Protein AF-A0A9J6ED26-F1 (afdb_monomer_lite)

Radius of gyration: 26.1 Å; chains: 1; bounding box: 67×48×77 Å

pLDDT: mean 87.77, std 10.32, range [39.94, 97.0]

Secondary structure (DSSP, 8-state):
--S-----HHHHHHHHHHHHHH-HHHHHHHHT--HHHHHHHHHHHHHHHHHHHHHHHHHHHHHHHHHH---EEETTTHHHHHHHHHHHHHHHHS-SHHHHHHHHHHHHHHHHHHHHHHHTTS-HHHHHHHHHHHHHTT-TTEEEETTTTEEEEHHHHT-EEEHHHHHHHHHHHHHHHHHHHT-----PPPPPP-PPP---

Structure (mmCIF, N/CA/C/O backbone):
data_AF-A0A9J6ED26-F1
#
_entry.id   AF-A0A9J6ED26-F1
#
loop_
_atom_site.group_PDB
_atom_site.id
_atom_site.type_symbol
_atom_site.label_atom_id
_atom_site.label_alt_id
_atom_site.label_comp_id
_atom_site.label_asym_id
_atom_site.label_entity_id
_atom_site.label_seq_id
_atom_site.pdbx_PDB_ins_code
_atom_site.Cartn_x
_atom_site.Cartn_y
_atom_site.Cartn_z
_atom_site.occupancy
_atom_site.B_iso_or_equiv
_atom_site.auth_seq_id
_atom_site.auth_comp_id
_atom_site.auth_asym_id
_atom_site.auth_atom_id
_atom_site.pdbx_PDB_model_num
ATOM 1 N N . MET A 1 1 ? 40.635 -29.203 -27.706 1.00 39.94 1 MET A N 1
ATOM 2 C CA . MET A 1 1 ? 40.555 -28.209 -26.609 1.00 39.94 1 MET A CA 1
ATOM 3 C C . MET A 1 1 ? 40.676 -26.821 -27.230 1.00 39.94 1 MET A C 1
ATOM 5 O O . MET A 1 1 ? 41.632 -26.621 -27.951 1.00 39.94 1 MET A O 1
ATOM 9 N N . GLY A 1 2 ? 39.785 -25.840 -27.120 1.00 45.84 2 GLY A N 1
ATOM 10 C CA . GLY A 1 2 ? 38.437 -25.729 -26.575 1.00 45.84 2 GLY A CA 1
ATOM 11 C C . GLY A 1 2 ? 37.794 -24.486 -27.223 1.00 45.84 2 GLY A C 1
ATOM 12 O O . GLY A 1 2 ? 38.482 -23.499 -27.460 1.00 45.84 2 GLY A O 1
ATOM 13 N N . LYS A 1 3 ? 36.506 -24.541 -27.578 1.00 42.06 3 LYS A N 1
ATOM 14 C CA . LYS A 1 3 ? 35.756 -23.392 -28.140 1.00 42.06 3 LYS A CA 1
ATOM 15 C C . LYS A 1 3 ? 34.442 -23.122 -27.397 1.00 42.06 3 LYS A C 1
ATOM 17 O O . LYS A 1 3 ? 33.537 -22.493 -27.924 1.00 42.06 3 LYS A O 1
ATOM 22 N N . TYR A 1 4 ? 34.363 -23.582 -26.153 1.00 46.88 4 TYR A N 1
ATOM 23 C CA . TYR A 1 4 ? 33.301 -23.241 -25.209 1.00 46.88 4 TYR A CA 1
ATOM 24 C C . TYR A 1 4 ? 33.923 -22.551 -23.993 1.00 46.88 4 TYR A C 1
ATOM 26 O O . TYR A 1 4 ? 33.637 -22.904 -22.853 1.00 46.88 4 TYR A O 1
ATOM 34 N N . ALA A 1 5 ? 34.850 -21.614 -24.236 1.00 46.09 5 ALA A N 1
ATOM 35 C CA . ALA A 1 5 ? 35.311 -20.717 -23.186 1.00 46.09 5 ALA A CA 1
ATOM 36 C C . ALA A 1 5 ? 34.075 -19.950 -22.704 1.00 46.09 5 ALA A C 1
ATOM 38 O O . ALA A 1 5 ? 33.435 -19.227 -23.464 1.00 46.09 5 ALA A O 1
ATOM 39 N N . SER A 1 6 ? 33.688 -20.283 -21.482 1.00 52.59 6 SER A N 1
ATOM 40 C CA . SER A 1 6 ? 32.466 -19.931 -20.781 1.00 52.59 6 SER A CA 1
ATOM 41 C C . SER A 1 6 ? 31.889 -18.561 -21.157 1.00 52.59 6 SER A C 1
ATOM 43 O O . SER A 1 6 ? 32.572 -17.539 -21.103 1.00 52.59 6 SER A O 1
ATOM 45 N N . TYR A 1 7 ? 30.583 -18.529 -21.446 1.00 58.28 7 TYR A N 1
ATOM 46 C CA . TYR A 1 7 ? 29.746 -17.320 -21.468 1.00 58.28 7 TYR A CA 1
ATOM 47 C C . TYR A 1 7 ? 29.643 -16.698 -20.059 1.00 58.28 7 TYR A C 1
ATOM 49 O O . TYR A 1 7 ? 28.556 -16.475 -19.526 1.00 58.28 7 TYR A O 1
ATOM 57 N N . THR A 1 8 ? 30.778 -16.441 -19.420 1.00 72.75 8 THR A N 1
ATOM 58 C CA . THR A 1 8 ? 30.868 -15.681 -18.182 1.00 72.75 8 THR A CA 1
ATOM 59 C C . THR A 1 8 ? 30.429 -14.248 -18.459 1.00 72.75 8 THR A C 1
ATOM 61 O O . THR A 1 8 ? 30.644 -13.711 -19.550 1.00 72.75 8 THR A O 1
ATOM 64 N N . ALA A 1 9 ? 29.793 -13.613 -17.473 1.00 71.19 9 ALA A N 1
ATOM 65 C CA . ALA A 1 9 ? 29.327 -12.231 -17.590 1.00 71.19 9 ALA A CA 1
ATOM 66 C C . ALA A 1 9 ? 30.449 -11.280 -18.064 1.00 71.19 9 ALA A C 1
ATOM 68 O O . ALA A 1 9 ? 30.216 -10.428 -18.918 1.00 71.19 9 ALA A O 1
ATOM 69 N N . GLY A 1 10 ? 31.689 -11.511 -17.610 1.00 78.44 10 GLY A N 1
ATOM 70 C CA . GLY A 1 10 ? 32.869 -10.744 -18.022 1.00 78.44 10 GLY A CA 1
ATOM 71 C C . GLY A 1 10 ? 33.225 -10.858 -19.511 1.00 78.44 10 GLY A C 1
ATOM 72 O O . GLY A 1 10 ? 33.678 -9.881 -20.102 1.00 78.44 10 GLY A O 1
ATOM 73 N N . PHE A 1 11 ? 32.988 -12.007 -20.152 1.00 82.75 11 PHE A N 1
ATOM 74 C CA . PHE A 1 11 ? 33.202 -12.160 -21.595 1.00 82.75 11 PHE A CA 1
ATOM 75 C C . PHE A 1 11 ? 32.155 -11.385 -22.407 1.00 82.75 11 PHE A C 1
ATOM 77 O O . PHE A 1 11 ? 32.504 -10.693 -23.363 1.00 82.75 11 PHE A O 1
ATOM 84 N N . LYS A 1 12 ? 30.880 -11.441 -21.990 1.00 81.12 12 LYS A N 1
ATOM 85 C CA . LYS A 1 12 ? 29.791 -10.682 -22.631 1.00 81.12 12 LYS A CA 1
ATOM 86 C C . LYS A 1 12 ? 30.047 -9.174 -22.561 1.00 81.12 12 LYS A C 1
ATOM 88 O O . LYS A 1 12 ? 29.897 -8.502 -23.574 1.00 81.12 12 LYS A O 1
ATOM 93 N N . LEU A 1 13 ? 30.503 -8.673 -21.412 1.00 82.00 13 LEU A N 1
ATOM 94 C CA . LEU A 1 13 ? 30.859 -7.261 -21.227 1.00 82.00 13 LEU A CA 1
ATOM 95 C C . LEU A 1 13 ? 31.998 -6.824 -22.157 1.00 82.00 13 LEU A C 1
ATOM 97 O O . LEU A 1 13 ? 31.857 -5.831 -22.862 1.00 82.00 13 LEU A O 1
ATOM 101 N N . LYS A 1 14 ? 33.086 -7.603 -22.242 1.00 86.31 14 LYS A N 1
ATOM 102 C CA . LYS A 1 14 ? 34.202 -7.307 -23.161 1.00 86.31 14 LYS A CA 1
ATOM 103 C C . LYS A 1 14 ? 33.760 -7.272 -24.626 1.00 86.31 14 LYS A C 1
ATOM 105 O O . LYS A 1 14 ? 34.170 -6.383 -25.367 1.00 86.31 14 LYS A O 1
ATOM 110 N N . ALA A 1 15 ? 32.906 -8.212 -25.035 1.00 85.12 15 ALA A N 1
ATOM 111 C CA . ALA A 1 15 ? 32.380 -8.262 -26.396 1.00 85.12 15 ALA A CA 1
ATOM 112 C C . ALA A 1 15 ? 31.462 -7.070 -26.715 1.00 85.12 15 ALA A C 1
ATOM 114 O O . ALA A 1 15 ? 31.535 -6.527 -27.817 1.00 85.12 15 ALA A O 1
ATOM 115 N N . VAL A 1 16 ? 30.622 -6.639 -25.765 1.00 85.06 16 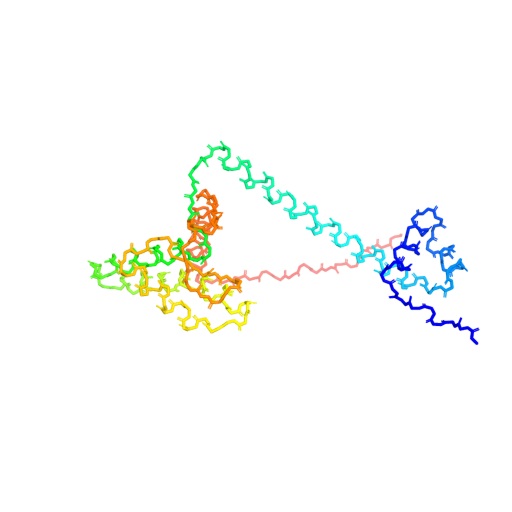VAL A N 1
ATOM 116 C CA . VAL A 1 16 ? 29.766 -5.454 -25.935 1.00 85.06 16 VAL A CA 1
ATOM 117 C C . VAL A 1 16 ? 30.596 -4.169 -25.958 1.00 85.06 16 VAL A C 1
ATOM 119 O O . VAL A 1 16 ? 30.368 -3.330 -26.825 1.00 85.06 16 VAL A O 1
ATOM 122 N N . GLN A 1 17 ? 31.601 -4.036 -25.090 1.00 87.12 17 GLN A N 1
ATOM 123 C CA . GLN A 1 17 ? 32.463 -2.853 -25.034 1.00 87.12 17 GLN A CA 1
ATOM 124 C C . GLN A 1 17 ? 33.263 -2.662 -26.328 1.00 87.12 17 GLN A C 1
ATOM 126 O O . GLN A 1 17 ? 33.232 -1.590 -26.924 1.00 87.12 17 GLN A O 1
ATOM 131 N N . TYR A 1 18 ? 33.855 -3.734 -26.853 1.00 87.88 18 TYR A N 1
ATOM 132 C CA . TYR A 1 18 ? 34.514 -3.699 -28.159 1.00 87.88 18 TYR A CA 1
ATOM 133 C C . TYR A 1 18 ? 33.532 -3.407 -29.308 1.00 87.88 18 TYR A C 1
ATOM 135 O O . TYR A 1 18 ? 33.876 -2.739 -30.281 1.00 87.88 18 TYR A O 1
ATOM 143 N N . ALA A 1 19 ? 32.285 -3.886 -29.218 1.00 85.81 19 ALA A N 1
ATOM 144 C CA . ALA A 1 19 ? 31.254 -3.592 -30.214 1.00 85.81 19 ALA A CA 1
ATOM 145 C C . ALA A 1 19 ? 30.808 -2.119 -30.208 1.00 85.81 19 ALA A C 1
ATOM 147 O O . ALA A 1 19 ? 30.373 -1.625 -31.251 1.00 85.81 19 ALA A O 1
ATOM 148 N N . LEU A 1 20 ? 30.908 -1.423 -29.069 1.00 84.38 20 LEU A N 1
ATOM 149 C CA . LEU A 1 20 ? 30.660 0.019 -28.976 1.00 84.38 20 LEU A CA 1
ATOM 150 C C . LEU A 1 20 ? 31.757 0.829 -29.684 1.00 84.38 20 LEU A C 1
ATOM 152 O O . LEU A 1 20 ? 31.441 1.834 -30.311 1.00 84.38 20 LEU A O 1
ATOM 156 N N . GLU A 1 21 ? 33.007 0.366 -29.634 1.00 88.00 21 GLU A N 1
ATOM 157 C CA . GLU A 1 21 ? 34.164 1.040 -30.245 1.00 88.00 21 GLU A CA 1
ATOM 158 C C . GLU A 1 21 ? 34.325 0.721 -31.743 1.00 88.00 21 GLU A C 1
ATOM 160 O O . GLU A 1 21 ? 34.690 1.591 -32.533 1.00 88.00 21 GLU A O 1
ATOM 165 N N . HIS A 1 22 ? 34.033 -0.518 -32.158 1.00 86.00 22 HIS A N 1
ATOM 166 C CA . HIS A 1 22 ? 34.399 -1.032 -33.487 1.00 86.00 22 HIS A CA 1
ATOM 167 C C . HIS A 1 22 ? 33.245 -1.662 -34.288 1.00 86.00 22 HIS A C 1
ATOM 169 O O . HIS A 1 22 ? 33.479 -2.236 -35.352 1.00 86.00 22 HIS A O 1
ATOM 175 N N . VAL A 1 23 ? 31.991 -1.502 -33.842 1.00 86.38 23 VAL A N 1
ATOM 176 C CA . VAL A 1 23 ? 30.762 -2.046 -34.462 1.00 86.38 23 VAL A CA 1
ATOM 177 C C . VAL A 1 23 ? 30.584 -3.562 -34.237 1.00 86.38 23 VAL A C 1
ATOM 179 O O . VAL A 1 23 ? 31.537 -4.341 -34.193 1.00 86.38 23 VAL A O 1
ATOM 182 N N . ASN A 1 24 ? 29.326 -4.018 -34.128 1.00 85.44 24 ASN A N 1
ATOM 183 C CA . ASN A 1 24 ? 28.960 -5.409 -33.802 1.00 85.44 24 ASN A CA 1
ATOM 184 C C . ASN A 1 24 ? 29.617 -6.462 -34.720 1.00 85.44 24 ASN A C 1
ATOM 186 O O . ASN A 1 24 ? 30.003 -7.536 -34.256 1.00 85.44 24 ASN A O 1
ATOM 190 N N . ARG A 1 25 ? 29.784 -6.154 -36.014 1.00 85.88 25 ARG A N 1
ATOM 191 C CA . ARG A 1 25 ? 30.426 -7.047 -36.992 1.00 85.88 25 ARG A CA 1
ATOM 192 C C . ARG A 1 25 ? 31.922 -7.258 -36.713 1.00 85.88 25 ARG A C 1
ATOM 194 O O . ARG A 1 25 ? 32.416 -8.365 -36.922 1.00 85.88 25 ARG A O 1
ATOM 201 N N . ALA A 1 26 ? 32.645 -6.242 -36.235 1.00 86.19 26 ALA A N 1
ATOM 202 C CA . ALA A 1 26 ? 34.054 -6.391 -35.864 1.00 86.19 26 ALA A CA 1
ATOM 203 C C . ALA A 1 26 ? 34.197 -7.209 -34.576 1.00 86.19 26 ALA A C 1
ATOM 205 O O . ALA A 1 26 ? 35.011 -8.128 -34.519 1.00 86.19 26 ALA A O 1
ATOM 206 N N . ALA A 1 27 ? 33.335 -6.949 -33.588 1.00 84.25 27 ALA A N 1
ATOM 207 C CA . ALA A 1 27 ? 33.269 -7.729 -32.354 1.00 84.25 27 ALA A CA 1
ATOM 208 C C . ALA A 1 27 ? 32.958 -9.212 -32.621 1.00 84.25 27 ALA A C 1
ATOM 210 O O . ALA A 1 27 ? 33.577 -10.096 -32.031 1.00 84.25 27 ALA A O 1
ATOM 211 N N . SER A 1 28 ? 32.062 -9.496 -33.571 1.00 86.25 28 SER A N 1
ATOM 212 C CA . SER A 1 28 ? 31.740 -10.865 -33.984 1.00 86.25 28 SER A CA 1
ATOM 213 C C . SER A 1 28 ? 32.964 -11.618 -34.517 1.00 86.25 28 SER A C 1
ATOM 215 O O . SER A 1 28 ? 33.208 -12.759 -34.125 1.00 86.25 28 SER A O 1
ATOM 217 N N . ARG A 1 29 ? 33.781 -10.960 -35.350 1.00 86.38 29 ARG A N 1
ATOM 218 C CA . ARG A 1 29 ? 35.023 -11.534 -35.893 1.00 86.38 29 ARG A CA 1
ATOM 219 C C . ARG A 1 29 ? 36.119 -11.674 -34.835 1.00 86.38 29 ARG A C 1
ATOM 221 O O . ARG A 1 29 ? 36.832 -12.669 -34.852 1.00 86.38 29 ARG A O 1
ATOM 228 N N . HIS A 1 30 ? 36.239 -10.703 -33.929 1.00 85.25 30 HIS A N 1
ATOM 229 C CA . HIS A 1 30 ? 37.290 -10.672 -32.910 1.00 85.25 30 HIS A CA 1
ATOM 230 C C . HIS A 1 30 ? 37.069 -11.708 -31.798 1.00 85.25 30 HIS A C 1
ATOM 232 O O . HIS A 1 30 ? 38.001 -12.401 -31.402 1.00 85.25 30 HIS A O 1
ATOM 238 N N . PHE A 1 31 ? 35.827 -11.856 -31.330 1.00 83.62 31 PHE A N 1
ATOM 239 C CA . PHE A 1 31 ? 35.480 -12.768 -30.234 1.00 83.62 31 PHE A CA 1
ATOM 240 C C . PHE A 1 31 ? 34.893 -14.108 -30.702 1.00 83.62 31 PHE A C 1
ATOM 242 O O . PHE A 1 31 ? 34.659 -14.988 -29.877 1.00 83.62 31 PHE A O 1
ATOM 249 N N . GLY A 1 32 ? 34.632 -14.279 -32.003 1.00 84.25 32 GLY A N 1
ATOM 250 C CA . GLY A 1 32 ? 34.024 -15.496 -32.554 1.00 84.25 32 GLY A CA 1
ATOM 251 C C . GLY A 1 32 ? 32.569 -15.718 -32.117 1.00 84.25 32 GLY A C 1
ATOM 252 O O . GLY A 1 32 ? 32.118 -16.859 -32.049 1.00 84.25 32 GLY A O 1
ATOM 253 N N . VAL A 1 33 ? 31.841 -14.644 -31.792 1.00 81.25 33 VAL A N 1
ATOM 254 C CA . VAL A 1 33 ? 30.455 -14.675 -31.289 1.00 81.25 33 VAL A CA 1
ATOM 255 C C . VAL A 1 33 ? 29.496 -14.192 -32.376 1.00 81.25 33 VAL A C 1
ATOM 257 O O . VAL A 1 33 ? 29.821 -13.274 -33.125 1.00 81.25 33 VAL A O 1
ATOM 260 N N . GLY A 1 34 ? 28.296 -14.768 -32.467 1.00 84.44 34 GLY A N 1
ATOM 261 C CA . GLY A 1 34 ? 27.269 -14.306 -33.407 1.00 84.44 34 GLY A CA 1
ATOM 262 C C . GLY A 1 34 ? 26.856 -12.845 -33.169 1.00 84.44 34 GLY A C 1
ATOM 263 O O . GLY A 1 34 ? 26.665 -12.420 -32.029 1.00 84.44 34 GLY A O 1
ATOM 264 N N . GLU A 1 35 ? 26.678 -12.078 -34.248 1.00 84.25 35 GLU A N 1
ATOM 265 C CA . GLU A 1 35 ? 26.302 -10.655 -34.194 1.00 84.25 35 GLU A CA 1
ATOM 266 C C . GLU A 1 35 ? 24.959 -10.421 -33.471 1.00 84.25 35 GLU A C 1
ATOM 268 O O . GLU A 1 35 ? 24.790 -9.437 -32.749 1.00 84.25 35 GLU A O 1
ATOM 273 N N . THR A 1 36 ? 24.022 -11.367 -33.593 1.00 83.38 36 THR A N 1
ATOM 274 C CA . THR A 1 36 ? 22.735 -11.376 -32.877 1.00 83.38 36 THR A CA 1
ATOM 275 C C . THR A 1 36 ? 22.907 -11.476 -31.364 1.00 83.38 36 THR A C 1
ATOM 277 O O . THR A 1 36 ? 22.250 -10.742 -30.629 1.00 83.38 36 THR A O 1
ATOM 280 N N . SER A 1 37 ? 23.823 -12.320 -30.885 1.00 81.75 37 SER A N 1
ATOM 281 C CA . SER A 1 37 ? 24.122 -12.467 -29.456 1.00 81.75 37 SER A CA 1
ATOM 282 C C . SER A 1 37 ? 24.768 -11.208 -28.873 1.00 81.75 37 SER A C 1
ATOM 284 O O . SER A 1 37 ? 24.462 -10.831 -27.743 1.00 81.75 37 SER A O 1
ATOM 286 N N . ILE A 1 38 ? 25.619 -10.529 -29.649 1.00 83.19 38 ILE A N 1
ATOM 287 C CA . ILE A 1 38 ? 26.231 -9.245 -29.268 1.00 83.19 38 ILE A CA 1
ATOM 288 C C . ILE A 1 38 ? 25.162 -8.151 -29.198 1.00 83.19 38 ILE A C 1
ATOM 290 O O . ILE A 1 38 ? 25.109 -7.401 -28.224 1.00 83.19 38 ILE A O 1
ATOM 294 N N . ARG A 1 39 ? 24.259 -8.093 -30.188 1.00 84.56 39 ARG A N 1
ATOM 295 C CA . ARG A 1 39 ? 23.117 -7.168 -30.177 1.00 84.56 39 ARG A CA 1
ATOM 296 C C . ARG A 1 39 ? 22.215 -7.403 -28.966 1.00 84.56 39 ARG A C 1
ATOM 298 O O . ARG A 1 39 ? 21.894 -6.445 -28.276 1.00 84.56 39 ARG A O 1
ATOM 305 N N . TYR A 1 40 ? 21.868 -8.658 -28.678 1.00 83.88 40 TYR A N 1
ATOM 306 C CA . TYR A 1 40 ? 21.067 -9.017 -27.510 1.00 83.88 40 TYR A CA 1
ATOM 307 C C . TYR A 1 40 ? 21.747 -8.593 -26.205 1.00 83.88 40 TYR A C 1
ATOM 309 O O . TYR A 1 40 ? 21.119 -7.947 -25.376 1.00 83.88 40 TYR A O 1
ATOM 317 N N . ALA A 1 41 ? 23.038 -8.892 -26.033 1.00 83.19 41 ALA A N 1
ATOM 318 C CA . ALA A 1 41 ? 23.786 -8.492 -24.842 1.00 83.19 41 ALA A CA 1
ATOM 319 C C . ALA A 1 41 ? 23.830 -6.963 -24.667 1.00 83.19 41 ALA A C 1
ATOM 321 O O . ALA A 1 41 ? 23.655 -6.469 -23.556 1.00 83.19 41 ALA A O 1
ATOM 322 N N . ARG A 1 42 ? 23.980 -6.213 -25.765 1.00 83.44 42 ARG A N 1
ATOM 323 C CA . ARG A 1 42 ? 23.945 -4.746 -25.753 1.00 83.44 42 ARG A CA 1
ATOM 324 C C . ARG A 1 42 ? 22.563 -4.193 -25.401 1.00 83.44 42 ARG A C 1
ATOM 326 O O . ARG A 1 42 ? 22.470 -3.215 -24.669 1.00 83.44 42 ARG A O 1
ATOM 333 N N . ASP A 1 43 ? 21.498 -4.798 -25.920 1.00 86.12 43 ASP A N 1
ATOM 334 C CA . ASP A 1 43 ? 20.126 -4.390 -25.604 1.00 86.12 43 ASP A CA 1
ATOM 335 C C . ASP A 1 43 ? 19.781 -4.692 -24.135 1.00 86.12 43 ASP A C 1
ATOM 337 O O . ASP A 1 43 ? 19.091 -3.899 -23.500 1.00 86.12 43 ASP A O 1
ATOM 341 N N . GLN A 1 44 ? 20.312 -5.782 -23.566 1.00 82.56 44 GLN A N 1
ATOM 342 C CA . GLN A 1 44 ? 20.205 -6.075 -22.131 1.00 82.56 44 GLN A CA 1
ATOM 343 C C . GLN A 1 44 ? 20.944 -5.033 -21.283 1.00 82.56 44 GLN A C 1
ATOM 345 O O . GLN A 1 44 ? 20.353 -4.484 -20.364 1.00 82.56 44 GLN A O 1
ATOM 350 N N . GLU A 1 45 ? 22.188 -4.688 -21.629 1.00 82.94 45 GLU A N 1
ATOM 351 C CA . GLU A 1 45 ? 22.946 -3.659 -20.901 1.00 82.94 45 GLU A CA 1
ATOM 352 C C . GLU A 1 45 ? 22.259 -2.286 -20.957 1.00 82.94 45 GLU A C 1
ATOM 354 O O . GLU A 1 45 ? 22.213 -1.569 -19.960 1.00 82.94 45 GLU A O 1
ATOM 359 N N . LYS A 1 46 ? 21.675 -1.925 -22.109 1.00 83.00 46 LYS A N 1
ATOM 360 C CA . LYS A 1 46 ? 20.886 -0.694 -22.250 1.00 83.00 46 LYS A CA 1
ATOM 361 C C . LYS A 1 46 ? 19.639 -0.694 -21.375 1.00 83.00 46 LYS A C 1
ATOM 363 O O . LYS A 1 46 ? 19.345 0.336 -20.782 1.00 83.00 46 LYS A O 1
ATOM 368 N N . LYS A 1 47 ? 18.918 -1.817 -21.300 1.00 82.25 47 LYS A N 1
ATOM 369 C CA . LYS A 1 47 ? 17.763 -1.952 -20.403 1.00 82.25 47 LYS A CA 1
ATOM 370 C C . LYS A 1 47 ? 18.183 -1.779 -18.952 1.00 82.25 47 LYS A C 1
ATOM 372 O O . LYS A 1 47 ? 17.635 -0.922 -18.284 1.00 82.25 47 LYS A O 1
ATOM 377 N N . THR A 1 48 ? 19.222 -2.491 -18.520 1.00 81.81 48 THR A N 1
ATOM 378 C CA . THR A 1 48 ? 19.727 -2.389 -17.146 1.00 81.81 48 THR A CA 1
ATOM 379 C C . THR A 1 48 ? 20.159 -0.965 -16.791 1.00 81.81 48 THR A C 1
ATOM 381 O O . THR A 1 48 ? 19.834 -0.489 -15.711 1.00 81.81 48 THR A O 1
ATOM 384 N N . LYS A 1 49 ? 20.838 -0.258 -17.706 1.00 78.44 49 LYS A N 1
ATOM 385 C CA . LYS A 1 49 ? 21.193 1.158 -17.513 1.00 78.44 49 LYS A CA 1
ATOM 386 C C . LYS A 1 49 ? 19.964 2.064 -17.427 1.00 78.44 49 LYS A C 1
ATOM 388 O O . LYS A 1 49 ? 19.933 2.943 -16.576 1.00 78.44 49 LYS A O 1
ATOM 393 N N . GLY A 1 50 ? 18.958 1.836 -18.274 1.00 76.62 50 GLY A N 1
ATOM 394 C CA . GLY A 1 50 ? 17.684 2.555 -18.201 1.00 76.62 50 GLY A CA 1
ATOM 395 C C . GLY A 1 50 ? 16.977 2.342 -16.860 1.00 76.62 50 GLY A C 1
ATOM 396 O O . GLY A 1 50 ? 16.623 3.312 -16.199 1.00 76.62 50 GLY A O 1
ATOM 397 N N . ASP A 1 51 ? 16.870 1.089 -16.409 1.00 78.56 51 ASP A N 1
ATOM 398 C CA . ASP A 1 51 ? 16.245 0.737 -15.128 1.00 78.56 51 ASP A CA 1
ATOM 399 C C . ASP A 1 51 ? 16.978 1.394 -13.934 1.00 78.56 51 ASP A C 1
ATOM 401 O O . ASP A 1 51 ? 16.358 1.845 -12.964 1.00 78.56 51 ASP A O 1
ATOM 405 N N . GLU A 1 52 ? 18.311 1.483 -13.993 1.00 79.06 52 GLU A N 1
ATOM 406 C CA . GLU A 1 52 ? 19.139 2.134 -12.970 1.00 79.06 52 GLU A CA 1
ATOM 407 C C . GLU A 1 52 ? 18.956 3.663 -12.948 1.00 79.06 52 GLU A C 1
ATOM 409 O O . GLU A 1 52 ? 18.845 4.271 -11.872 1.00 79.06 52 GLU A O 1
ATOM 414 N N . GLU A 1 53 ? 18.880 4.295 -14.123 1.00 79.38 53 GLU A N 1
ATOM 415 C CA . GLU A 1 53 ? 18.587 5.725 -14.261 1.00 79.38 53 GLU A CA 1
ATOM 416 C C . GLU A 1 53 ? 17.192 6.064 -13.722 1.00 79.38 53 GLU A C 1
ATOM 418 O O . GLU A 1 53 ? 17.053 7.015 -12.945 1.00 79.38 53 GLU A O 1
ATOM 423 N N . ASP A 1 54 ? 16.185 5.249 -14.041 1.00 79.25 54 ASP A N 1
ATOM 424 C CA . ASP A 1 54 ? 14.816 5.403 -13.545 1.00 79.25 54 ASP A CA 1
ATOM 425 C C . ASP A 1 54 ? 14.754 5.267 -12.016 1.00 79.25 54 ASP A C 1
ATOM 427 O O . ASP A 1 54 ? 14.154 6.101 -11.326 1.00 79.25 54 ASP A O 1
ATOM 431 N N . THR A 1 55 ? 15.453 4.274 -11.457 1.00 78.56 55 THR A N 1
ATOM 432 C CA . THR A 1 55 ? 15.539 4.059 -10.001 1.00 78.56 55 THR A CA 1
ATOM 433 C C . THR A 1 55 ? 16.191 5.254 -9.298 1.00 78.56 55 THR A C 1
ATOM 435 O O . THR A 1 55 ? 15.704 5.747 -8.273 1.00 78.56 55 THR A O 1
ATOM 438 N N . THR A 1 56 ? 17.279 5.773 -9.869 1.00 79.44 56 THR A N 1
ATOM 439 C CA . THR A 1 56 ? 17.978 6.953 -9.343 1.00 79.44 56 THR A CA 1
ATOM 440 C C . THR A 1 56 ? 17.109 8.207 -9.448 1.00 79.44 56 THR A C 1
ATOM 442 O O . THR A 1 56 ? 17.076 9.029 -8.524 1.00 79.44 56 THR A O 1
ATOM 445 N N . GLY A 1 57 ? 16.375 8.352 -10.553 1.00 83.19 57 GLY A N 1
ATOM 446 C CA . GLY A 1 57 ? 15.406 9.420 -10.767 1.00 83.19 57 GLY A CA 1
ATOM 447 C C . GLY A 1 57 ? 14.303 9.415 -9.709 1.00 83.19 57 GLY A C 1
ATOM 448 O O . GLY A 1 57 ? 14.019 10.460 -9.113 1.00 83.19 57 GLY A O 1
ATOM 449 N N . PHE A 1 58 ? 13.743 8.240 -9.407 1.00 78.94 58 PHE A N 1
ATOM 450 C CA . PHE A 1 58 ? 12.725 8.076 -8.371 1.00 78.94 58 PHE A CA 1
ATOM 451 C C . PHE A 1 58 ? 13.241 8.493 -6.990 1.00 78.94 58 PHE A C 1
ATOM 453 O O . PHE A 1 58 ? 12.618 9.328 -6.328 1.00 78.94 58 PHE A O 1
ATOM 460 N N . ARG A 1 59 ? 14.422 8.004 -6.587 1.00 79.75 59 ARG A N 1
ATOM 461 C CA . ARG A 1 59 ? 15.048 8.377 -5.308 1.00 79.75 59 ARG A CA 1
ATOM 462 C C . ARG A 1 59 ? 15.249 9.887 -5.188 1.00 79.75 59 ARG A C 1
ATOM 464 O O . ARG A 1 59 ? 14.834 10.487 -4.203 1.00 79.75 59 ARG A O 1
ATOM 471 N N . ARG A 1 60 ? 15.814 10.530 -6.217 1.00 77.75 60 ARG A N 1
ATOM 472 C CA . ARG A 1 60 ? 16.008 11.993 -6.232 1.00 77.75 60 ARG A CA 1
ATOM 473 C C . ARG A 1 60 ? 14.689 12.756 -6.120 1.00 77.75 60 ARG A C 1
ATOM 475 O O . ARG A 1 60 ? 14.640 13.809 -5.483 1.00 77.75 60 ARG A O 1
ATOM 482 N N . CYS A 1 61 ? 13.629 12.257 -6.755 1.00 76.94 61 CYS A N 1
ATOM 483 C CA . CYS A 1 61 ? 12.297 12.837 -6.632 1.00 76.94 61 CYS A CA 1
ATOM 484 C C . CYS A 1 61 ? 11.791 12.735 -5.188 1.00 76.94 61 CYS A C 1
ATOM 486 O O . CYS A 1 61 ? 11.361 13.744 -4.629 1.00 76.94 61 CYS A O 1
ATOM 488 N N . GLN A 1 62 ? 11.908 11.560 -4.565 1.00 77.12 62 GLN A N 1
ATOM 489 C CA . GLN A 1 62 ? 11.511 11.344 -3.174 1.00 77.12 62 GLN A CA 1
ATOM 490 C C . GLN A 1 62 ? 12.297 12.241 -2.211 1.00 77.12 62 GLN A C 1
ATOM 492 O O . GLN A 1 62 ? 11.685 12.939 -1.404 1.00 77.12 62 GLN A O 1
ATOM 497 N N . ASP A 1 63 ? 13.622 12.309 -2.350 1.00 81.62 63 ASP A N 1
ATOM 498 C CA . ASP A 1 63 ? 14.482 13.166 -1.526 1.00 81.62 63 ASP A CA 1
ATOM 499 C C . ASP A 1 63 ? 14.059 14.638 -1.640 1.00 81.62 63 ASP A C 1
ATOM 501 O O . ASP A 1 63 ? 13.908 15.339 -0.639 1.00 81.62 63 ASP A O 1
ATOM 505 N N . ARG A 1 64 ? 13.764 15.106 -2.860 1.00 83.75 64 ARG A N 1
ATOM 506 C CA . ARG A 1 64 ? 13.247 16.463 -3.090 1.00 83.75 64 ARG A CA 1
ATOM 507 C C . ARG A 1 64 ? 11.915 16.703 -2.372 1.00 83.75 64 ARG A C 1
ATOM 509 O O . ARG A 1 64 ? 11.698 17.812 -1.884 1.00 83.75 64 ARG A O 1
ATOM 516 N N . GLN A 1 65 ? 11.020 15.715 -2.320 1.00 82.00 65 GLN A N 1
ATOM 517 C CA . GLN A 1 65 ? 9.752 15.839 -1.590 1.00 82.00 65 GLN A CA 1
ATOM 518 C C . GLN A 1 65 ? 9.984 15.923 -0.078 1.00 82.00 65 GLN A C 1
ATOM 520 O O . GLN A 1 65 ? 9.378 16.775 0.562 1.00 82.00 65 GLN A O 1
ATOM 525 N N . VAL A 1 66 ? 10.899 15.121 0.476 1.00 81.81 66 VAL A N 1
ATOM 526 C CA . VAL A 1 66 ? 11.242 15.148 1.913 1.00 81.81 66 VAL A CA 1
ATOM 527 C C . VAL A 1 66 ? 11.901 16.472 2.318 1.00 81.81 66 VAL A C 1
ATOM 529 O O . VAL A 1 66 ? 11.666 16.987 3.409 1.00 81.81 66 VAL A O 1
ATOM 532 N N . VAL A 1 67 ? 12.693 17.078 1.426 1.00 85.88 67 VAL A N 1
ATOM 533 C CA . VAL A 1 67 ? 13.257 18.420 1.656 1.00 85.88 67 VAL A CA 1
ATOM 534 C C . VAL A 1 67 ? 12.156 19.484 1.738 1.00 85.88 67 VAL A C 1
ATOM 536 O O . VAL A 1 67 ? 12.265 20.414 2.537 1.00 85.88 67 VAL A O 1
ATOM 539 N N . LYS A 1 68 ? 11.094 19.354 0.933 1.00 84.50 68 LYS A N 1
ATOM 540 C CA . LYS A 1 68 ? 9.952 20.283 0.935 1.00 84.50 68 LYS A CA 1
ATOM 541 C C . LYS A 1 68 ? 9.013 20.060 2.121 1.00 84.50 68 LYS A C 1
ATOM 543 O O . LYS A 1 68 ? 8.566 21.028 2.727 1.00 84.50 68 LYS A O 1
ATOM 548 N N . ASP A 1 69 ? 8.718 18.806 2.447 1.00 87.62 69 ASP A N 1
ATOM 549 C CA . ASP A 1 69 ? 7.897 18.402 3.586 1.00 87.62 69 ASP A CA 1
ATOM 550 C C . ASP A 1 69 ? 8.647 17.351 4.405 1.00 87.62 69 ASP A C 1
ATOM 552 O O . ASP A 1 69 ? 8.801 16.203 3.991 1.00 87.62 69 ASP A O 1
ATOM 556 N N . LYS A 1 70 ? 9.088 17.751 5.599 1.00 89.19 70 LYS A N 1
ATOM 557 C CA . LYS A 1 70 ? 9.918 16.925 6.486 1.00 89.19 70 LYS A CA 1
ATOM 558 C C . LYS A 1 70 ? 9.143 15.802 7.181 1.00 89.19 70 LYS A C 1
ATOM 560 O O . LYS A 1 70 ? 9.730 15.055 7.961 1.00 89.19 70 LYS A O 1
ATOM 565 N N . ARG A 1 71 ? 7.827 15.693 6.966 1.00 92.31 71 ARG A N 1
ATOM 566 C CA . ARG A 1 71 ? 7.010 14.644 7.582 1.00 92.31 71 ARG A CA 1
ATOM 567 C C . ARG A 1 71 ? 7.290 13.293 6.931 1.00 92.31 71 ARG A C 1
ATOM 569 O O . ARG A 1 71 ? 7.168 13.121 5.717 1.00 92.31 71 ARG A O 1
ATOM 576 N N . VAL A 1 72 ? 7.585 12.316 7.777 1.00 92.75 72 VAL A N 1
ATOM 577 C CA . VAL A 1 72 ? 7.800 10.920 7.396 1.00 92.75 72 VAL A CA 1
ATOM 578 C C . VAL A 1 72 ? 6.793 10.024 8.102 1.00 92.75 72 VAL A C 1
ATOM 580 O O . VAL A 1 72 ? 6.290 10.352 9.176 1.00 92.75 72 VAL A O 1
ATOM 583 N N . VAL A 1 73 ? 6.492 8.897 7.474 1.00 94.69 73 VAL A N 1
ATOM 584 C CA . VAL A 1 73 ? 5.622 7.847 8.004 1.00 94.69 73 VAL A CA 1
ATOM 585 C C . VAL A 1 73 ? 6.330 6.501 7.911 1.00 94.69 73 VAL A C 1
ATOM 587 O O . VAL A 1 73 ? 7.321 6.361 7.196 1.00 94.69 73 VAL A O 1
ATOM 590 N N . PHE A 1 74 ? 5.848 5.511 8.654 1.00 95.38 74 PHE A N 1
ATOM 591 C CA . PHE A 1 74 ? 6.459 4.185 8.681 1.00 95.38 74 PHE A CA 1
ATOM 592 C C . PHE A 1 74 ? 5.992 3.342 7.497 1.00 95.38 74 PHE A C 1
ATOM 594 O O . PHE A 1 74 ? 4.789 3.277 7.219 1.00 95.38 74 PHE A O 1
ATOM 601 N N . GLY A 1 75 ? 6.945 2.708 6.813 1.00 93.06 75 GLY A N 1
ATOM 602 C CA . GLY A 1 75 ? 6.660 1.881 5.644 1.00 93.06 75 GLY A CA 1
ATOM 603 C C . GLY A 1 75 ? 6.273 0.449 6.001 1.00 93.06 75 GLY A C 1
ATOM 604 O O . GLY A 1 75 ? 5.693 0.189 7.056 1.00 93.06 75 GLY A O 1
ATOM 605 N N . GLY A 1 76 ? 6.548 -0.489 5.092 1.00 91.44 76 GLY A N 1
ATOM 606 C CA . GLY A 1 76 ? 6.324 -1.922 5.332 1.00 91.44 76 GLY A CA 1
ATOM 607 C C . GLY A 1 76 ? 4.860 -2.298 5.601 1.00 91.44 76 GLY A C 1
ATOM 608 O O . GLY A 1 76 ? 4.595 -3.263 6.311 1.00 91.44 76 GLY A O 1
ATOM 609 N N . GLY A 1 77 ? 3.896 -1.514 5.106 1.00 93.06 77 GLY A N 1
ATOM 610 C CA . GLY A 1 77 ? 2.468 -1.737 5.358 1.00 93.06 77 GLY A CA 1
ATOM 611 C C . GLY A 1 77 ? 1.951 -1.218 6.708 1.00 93.06 77 GLY A C 1
ATOM 612 O O . GLY A 1 77 ? 0.762 -1.369 6.998 1.00 93.06 77 GLY A O 1
ATOM 613 N N . SER A 1 78 ? 2.810 -0.599 7.532 1.00 95.38 78 SER A N 1
ATOM 614 C CA . SER A 1 78 ? 2.432 -0.026 8.833 1.00 95.38 78 SER A CA 1
ATOM 615 C C . SER A 1 78 ? 1.410 1.098 8.677 1.00 95.38 78 SER A C 1
ATOM 617 O O . SER A 1 78 ? 0.395 1.126 9.376 1.00 95.38 78 SER A O 1
ATOM 619 N N . SER A 1 79 ? 1.665 2.038 7.763 1.00 95.31 79 SER A N 1
ATOM 620 C CA . SER A 1 79 ? 0.785 3.193 7.558 1.00 95.31 79 SER A CA 1
ATOM 621 C C . SER A 1 79 ? -0.593 2.768 7.053 1.00 95.31 79 SER A C 1
ATOM 623 O O . SER A 1 79 ? -1.616 3.256 7.527 1.00 95.31 79 SER A O 1
ATOM 625 N N . GLU A 1 80 ? -0.633 1.822 6.119 1.00 95.31 80 GLU A N 1
ATOM 626 C CA . GLU A 1 80 ? -1.856 1.285 5.530 1.00 95.31 80 GLU A CA 1
ATOM 627 C C . GLU A 1 80 ? -2.705 0.535 6.553 1.00 95.31 80 GLU A C 1
ATOM 629 O O . GLU A 1 80 ? -3.926 0.711 6.581 1.00 95.31 80 GLU A O 1
ATOM 634 N N . MET A 1 81 ? -2.072 -0.256 7.426 1.00 95.44 81 MET A N 1
ATOM 635 C CA . MET A 1 81 ? -2.779 -0.939 8.506 1.00 95.44 81 MET A CA 1
ATOM 636 C C . MET A 1 81 ? -3.371 0.061 9.503 1.00 95.44 81 MET A C 1
ATOM 638 O O . MET A 1 81 ? -4.537 -0.066 9.882 1.00 95.44 81 MET A O 1
ATOM 642 N N . LEU A 1 82 ? -2.609 1.096 9.870 1.00 95.00 82 LEU A N 1
ATOM 643 C CA . LEU A 1 82 ? -3.079 2.150 10.768 1.00 95.00 82 LEU A CA 1
ATOM 644 C C . LEU A 1 82 ? -4.297 2.884 10.185 1.00 95.00 82 LEU A C 1
ATOM 646 O O . LEU A 1 82 ? -5.289 3.104 10.883 1.00 95.00 82 LEU A O 1
ATOM 650 N N . MET A 1 83 ? -4.249 3.224 8.894 1.00 95.25 83 MET A N 1
ATOM 651 C CA . MET A 1 83 ? -5.372 3.845 8.187 1.00 95.25 83 MET A CA 1
ATOM 652 C C . MET A 1 83 ? -6.578 2.908 8.103 1.00 95.25 83 MET A C 1
ATOM 654 O O . MET A 1 83 ? -7.696 3.336 8.379 1.00 95.25 83 MET A O 1
ATOM 658 N N . SER A 1 84 ? -6.369 1.621 7.804 1.00 95.81 84 SER A N 1
ATOM 659 C CA . SER A 1 84 ? -7.447 0.628 7.817 1.00 95.81 84 SER A CA 1
ATOM 660 C C . SER A 1 84 ? -8.120 0.545 9.184 1.00 95.81 84 SER A C 1
ATOM 662 O O . SER A 1 84 ? -9.344 0.458 9.242 1.00 95.81 84 SER A O 1
ATOM 664 N N . ALA A 1 85 ? -7.352 0.550 10.274 1.00 94.31 85 ALA A N 1
ATOM 665 C CA . ALA A 1 85 ? -7.902 0.491 11.623 1.00 94.31 85 ALA A CA 1
ATOM 666 C C . ALA A 1 85 ? -8.727 1.746 11.951 1.00 94.31 85 ALA A C 1
ATOM 668 O O . ALA A 1 85 ? -9.800 1.636 12.539 1.00 94.31 85 ALA A O 1
ATOM 669 N N . ALA A 1 86 ? -8.258 2.927 11.538 1.00 94.56 86 ALA A N 1
ATOM 670 C CA . ALA A 1 86 ? -8.991 4.178 11.716 1.00 94.56 86 ALA A CA 1
ATOM 671 C C . ALA A 1 86 ? -10.313 4.197 10.928 1.00 94.56 86 ALA A C 1
ATOM 673 O O . ALA A 1 86 ? -11.346 4.567 11.482 1.00 94.56 86 ALA A O 1
ATOM 674 N N . VAL A 1 87 ? -10.300 3.749 9.667 1.00 95.62 87 VAL A N 1
ATOM 675 C CA . VAL A 1 87 ? -11.510 3.684 8.832 1.00 95.62 87 VAL A CA 1
ATOM 676 C C . VAL A 1 87 ? -12.503 2.654 9.371 1.00 95.62 87 VAL A C 1
ATOM 678 O O . VAL A 1 87 ? -13.687 2.958 9.438 1.00 95.62 87 VAL A O 1
ATOM 681 N N . CYS A 1 88 ? -12.047 1.476 9.817 1.00 93.94 88 CYS A N 1
ATOM 682 C CA . CYS A 1 88 ? -12.928 0.485 10.447 1.00 93.94 88 CYS A CA 1
ATOM 683 C C . CYS A 1 88 ? -13.629 1.044 11.693 1.00 93.94 88 CYS A C 1
ATOM 685 O O . CYS A 1 88 ? -14.838 0.899 11.815 1.00 93.94 88 CYS A O 1
ATOM 687 N N . LYS A 1 89 ? -12.904 1.744 12.575 1.00 93.94 89 LYS A N 1
ATOM 688 C CA . LYS A 1 89 ? -13.506 2.369 13.767 1.00 93.94 89 LYS A CA 1
ATOM 689 C C . LYS A 1 89 ? -14.566 3.413 13.414 1.00 93.94 89 LYS A C 1
ATOM 691 O O . LYS A 1 89 ? -15.557 3.546 14.119 1.00 93.94 89 LYS A O 1
ATOM 696 N N . LEU A 1 90 ? -14.358 4.164 12.333 1.00 95.44 90 LEU A N 1
ATOM 697 C CA . LEU A 1 90 ? -15.343 5.134 11.853 1.00 95.44 90 LEU A CA 1
ATOM 698 C C . LEU A 1 90 ? -16.539 4.453 11.162 1.00 95.44 90 LEU A C 1
ATOM 700 O O . LEU A 1 90 ? -17.656 4.956 11.225 1.00 95.44 90 LEU A O 1
ATOM 704 N N . ALA A 1 91 ? -16.326 3.299 10.527 1.00 95.69 91 ALA A N 1
ATOM 705 C CA . ALA A 1 91 ? -17.399 2.504 9.936 1.00 95.69 91 ALA A CA 1
ATOM 706 C C . ALA A 1 91 ? -18.357 1.947 11.003 1.00 95.69 91 ALA A C 1
ATOM 708 O O . ALA A 1 91 ? -19.562 1.929 10.771 1.00 95.69 91 ALA A O 1
ATOM 709 N N . GLU A 1 92 ? -17.842 1.564 12.180 1.00 93.56 92 GLU A N 1
ATOM 710 C CA . GLU A 1 92 ? -18.645 1.090 13.322 1.00 93.56 92 GLU A CA 1
ATOM 711 C C . GLU A 1 92 ? -19.619 2.156 13.850 1.00 93.56 92 GLU A C 1
ATOM 713 O O . GLU A 1 92 ? -20.719 1.825 14.288 1.00 93.56 92 GLU A O 1
ATOM 718 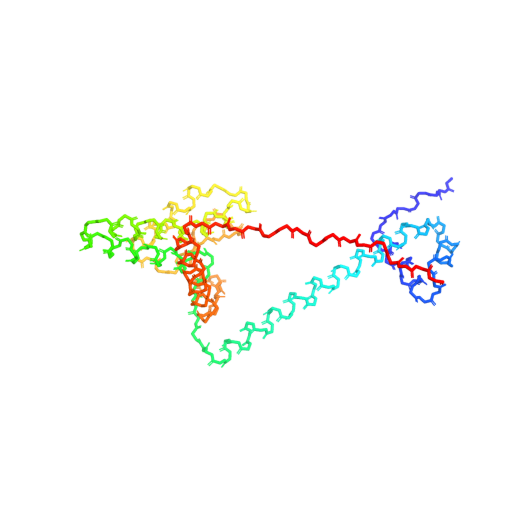N N . SER A 1 93 ? -19.240 3.438 13.799 1.00 94.69 93 SER A N 1
ATOM 719 C CA . SER A 1 93 ? -20.106 4.547 14.220 1.00 94.69 93 SER A CA 1
ATOM 720 C C . SER A 1 93 ? -21.012 5.084 13.108 1.00 94.69 93 SER A C 1
ATOM 722 O O . SER A 1 93 ? -21.909 5.882 13.383 1.00 94.69 93 SER A O 1
ATOM 724 N N . THR A 1 94 ? -20.802 4.656 11.862 1.00 94.25 94 THR A N 1
ATOM 725 C CA . THR A 1 94 ? -21.572 5.110 10.699 1.00 94.25 94 THR A CA 1
ATOM 726 C C . THR A 1 94 ? -22.726 4.145 10.435 1.00 94.25 94 THR A C 1
ATOM 728 O O . THR A 1 94 ? -22.527 2.942 10.307 1.00 94.25 94 THR A O 1
ATOM 731 N N . ALA A 1 95 ? -23.953 4.656 10.336 1.00 91.62 95 ALA A N 1
ATOM 732 C CA . ALA A 1 95 ? -25.131 3.824 10.102 1.00 91.62 95 ALA A CA 1
ATOM 733 C C . ALA A 1 95 ? -25.426 3.639 8.603 1.00 91.62 95 ALA A C 1
ATOM 735 O O . ALA A 1 95 ? -25.260 4.548 7.792 1.00 91.62 95 ALA A O 1
ATOM 736 N N . GLY A 1 96 ? -25.959 2.472 8.239 1.00 92.88 96 GLY A N 1
ATOM 737 C CA . GLY A 1 96 ? -26.494 2.217 6.901 1.00 92.88 96 GLY A CA 1
ATOM 738 C C . GLY A 1 96 ? -25.462 1.724 5.884 1.00 92.88 96 GLY A C 1
ATOM 739 O O . GLY A 1 96 ? -24.451 1.116 6.224 1.00 92.88 96 GLY A O 1
ATOM 740 N N . LYS A 1 97 ? -25.759 1.939 4.596 1.00 92.88 97 LYS A N 1
ATOM 741 C CA . LYS A 1 97 ? -24.988 1.374 3.471 1.00 92.88 97 LYS A CA 1
ATOM 742 C C . LYS A 1 97 ? -23.580 1.963 3.342 1.00 92.88 97 LYS A C 1
ATOM 744 O O . LYS A 1 97 ? -22.705 1.307 2.787 1.00 92.88 97 LYS A O 1
ATOM 749 N N . GLU A 1 98 ? -23.359 3.168 3.862 1.00 93.81 98 GLU A N 1
ATOM 750 C CA . GLU A 1 98 ? -22.055 3.838 3.836 1.00 93.81 98 GLU A CA 1
ATOM 751 C C . GLU A 1 98 ? -21.010 3.079 4.661 1.00 93.81 98 GLU A C 1
ATOM 753 O O . GLU A 1 98 ? -19.875 2.928 4.213 1.00 93.81 98 GLU A O 1
ATOM 758 N N . SER A 1 99 ? -21.412 2.492 5.794 1.00 95.56 99 SER A N 1
ATOM 759 C CA . SER A 1 99 ? -20.542 1.655 6.633 1.00 95.56 99 SER A CA 1
ATOM 760 C C . SER A 1 99 ? -19.902 0.510 5.837 1.00 95.56 99 SER A C 1
ATOM 762 O O . SER A 1 99 ? -18.689 0.312 5.885 1.00 95.56 99 SER A O 1
ATOM 764 N N . LEU A 1 100 ? -20.684 -0.161 4.982 1.00 94.75 100 LEU A N 1
ATOM 765 C CA . LEU A 1 100 ? -20.189 -1.245 4.125 1.00 94.75 100 LEU A CA 1
ATOM 766 C C . LEU A 1 100 ? -19.131 -0.758 3.121 1.00 94.75 100 LEU A C 1
ATOM 768 O O . LEU A 1 100 ? -18.156 -1.462 2.849 1.00 94.75 100 LEU A O 1
ATOM 772 N N . ALA A 1 101 ? -19.301 0.448 2.570 1.00 94.62 101 ALA A N 1
ATOM 773 C CA . ALA A 1 101 ? -18.321 1.045 1.664 1.00 94.62 101 ALA A CA 1
ATOM 774 C C . ALA A 1 101 ? -17.019 1.400 2.404 1.00 94.62 101 ALA A C 1
ATOM 776 O O . ALA A 1 101 ? -15.924 1.161 1.889 1.00 94.62 101 ALA A O 1
ATOM 777 N N . MET A 1 102 ? -17.123 1.900 3.637 1.00 96.31 102 MET A N 1
ATOM 778 C CA . MET A 1 102 ? -15.969 2.204 4.486 1.00 96.31 102 MET A CA 1
ATOM 779 C C . MET A 1 102 ? -15.201 0.941 4.884 1.00 96.31 102 MET A C 1
ATOM 781 O O . MET A 1 102 ? -13.973 0.902 4.783 1.00 96.31 102 MET A O 1
ATOM 785 N N . GLU A 1 103 ? -15.902 -0.129 5.262 1.00 95.38 103 GLU A N 1
ATOM 786 C CA . GLU A 1 103 ? -15.287 -1.433 5.524 1.00 95.38 103 GLU A CA 1
ATOM 787 C C . GLU A 1 103 ? -14.577 -1.993 4.286 1.00 95.38 103 GLU A C 1
ATOM 789 O O . GLU A 1 103 ? -13.467 -2.533 4.384 1.00 95.38 103 GLU A O 1
ATOM 794 N N . ALA A 1 104 ? -15.185 -1.839 3.104 1.00 95.88 104 ALA A N 1
ATOM 795 C CA . ALA A 1 104 ? -14.574 -2.236 1.843 1.00 95.88 104 ALA A CA 1
ATOM 796 C C . ALA A 1 104 ? -13.291 -1.438 1.558 1.00 95.88 104 ALA A C 1
ATOM 798 O O . ALA A 1 104 ? -12.285 -2.039 1.173 1.00 95.88 104 ALA A O 1
ATOM 799 N N . PHE A 1 105 ? -13.287 -0.127 1.816 1.00 95.88 105 PHE A N 1
ATOM 800 C CA . PHE A 1 105 ? -12.099 0.720 1.691 1.00 95.88 105 PHE A CA 1
ATOM 801 C C . PHE A 1 105 ? -10.992 0.304 2.671 1.00 95.88 105 PHE A C 1
ATOM 803 O O . PHE A 1 105 ? -9.842 0.114 2.275 1.00 95.88 105 PHE A O 1
ATOM 810 N N . ALA A 1 106 ? -11.332 0.049 3.936 1.00 95.88 106 ALA A N 1
ATOM 811 C CA . ALA A 1 106 ? -10.385 -0.462 4.926 1.00 95.88 106 ALA A CA 1
ATOM 812 C C . ALA A 1 106 ? -9.801 -1.828 4.514 1.00 95.88 106 ALA A C 1
ATOM 814 O O . ALA A 1 106 ? -8.605 -2.094 4.655 1.00 95.88 106 ALA A O 1
ATOM 815 N N . ARG A 1 107 ? -10.624 -2.717 3.947 1.00 95.25 107 ARG A N 1
ATOM 816 C CA . ARG A 1 107 ? -10.156 -3.990 3.380 1.00 95.25 107 ARG A CA 1
ATOM 817 C C . ARG A 1 107 ? -9.226 -3.784 2.181 1.00 95.25 107 ARG A C 1
ATOM 819 O O . ARG A 1 107 ? -8.257 -4.529 2.065 1.00 95.25 107 ARG A O 1
ATOM 826 N N . ALA A 1 108 ? -9.484 -2.793 1.329 1.00 96.31 108 ALA A N 1
ATOM 827 C CA . ALA A 1 108 ? -8.605 -2.448 0.213 1.00 96.31 108 ALA A CA 1
ATOM 828 C C . ALA A 1 108 ? -7.236 -1.950 0.703 1.00 96.31 108 ALA A C 1
ATOM 830 O O . ALA A 1 108 ? -6.213 -2.411 0.206 1.00 96.31 108 ALA A O 1
ATOM 831 N N . LEU A 1 109 ? -7.193 -1.113 1.745 1.00 95.50 109 LEU A N 1
ATOM 832 C CA . LEU A 1 109 ? -5.931 -0.687 2.364 1.00 95.50 109 LEU A CA 1
ATOM 833 C C . LEU A 1 109 ? -5.106 -1.878 2.873 1.00 95.50 109 LEU A C 1
ATOM 835 O O . LEU A 1 109 ? -3.905 -1.948 2.628 1.00 95.50 109 LEU A O 1
ATOM 839 N N . ARG A 1 110 ? -5.751 -2.870 3.502 1.00 94.50 110 ARG A N 1
ATOM 840 C CA . ARG A 1 110 ? -5.085 -4.106 3.963 1.00 94.50 110 ARG A CA 1
ATOM 841 C C . ARG A 1 110 ? -4.539 -4.979 2.834 1.00 94.50 110 ARG A C 1
ATOM 843 O O . ARG A 1 110 ? -3.667 -5.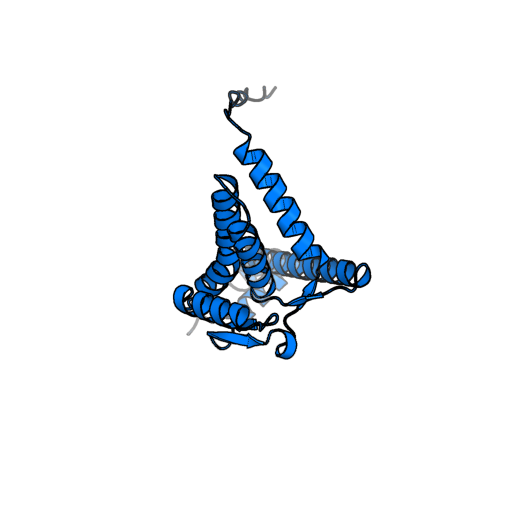811 3.086 1.00 94.50 110 ARG A O 1
ATOM 850 N N . LYS A 1 111 ? -4.998 -4.806 1.592 1.00 95.69 111 LYS A N 1
ATOM 851 C CA . LYS A 1 111 ? -4.432 -5.548 0.459 1.00 95.69 111 LYS A CA 1
ATOM 852 C C . LYS A 1 111 ? -3.002 -5.138 0.145 1.00 95.69 111 LYS A C 1
ATOM 854 O O . LYS A 1 111 ? -2.255 -5.989 -0.311 1.00 95.69 111 LYS A O 1
ATOM 859 N N . ILE A 1 112 ? -2.587 -3.914 0.465 1.00 94.62 112 ILE A N 1
ATOM 860 C CA . ILE A 1 112 ? -1.206 -3.464 0.249 1.00 94.62 112 ILE A CA 1
ATOM 861 C C . ILE A 1 112 ? -0.199 -4.332 1.033 1.00 94.62 112 ILE A C 1
ATOM 863 O O . ILE A 1 112 ? 0.640 -4.957 0.387 1.00 94.62 112 ILE A O 1
ATOM 867 N N . PRO A 1 113 ? -0.287 -4.480 2.374 1.00 94.06 113 PRO A N 1
ATOM 868 C CA . PRO A 1 113 ? 0.602 -5.385 3.108 1.00 94.06 113 PRO A CA 1
ATOM 869 C C . PRO A 1 113 ? 0.436 -6.857 2.706 1.00 94.06 113 PRO A C 1
ATOM 871 O O . PRO A 1 113 ? 1.412 -7.598 2.735 1.00 94.06 113 PRO A O 1
ATOM 874 N N . THR A 1 114 ? -0.764 -7.271 2.279 1.00 94.81 114 THR A N 1
ATOM 875 C CA . THR A 1 114 ? -0.990 -8.637 1.765 1.00 94.81 114 THR A CA 1
ATOM 876 C C . THR A 1 114 ? -0.147 -8.892 0.514 1.00 94.81 114 THR A C 1
ATOM 878 O O . THR A 1 114 ? 0.610 -9.850 0.472 1.00 94.81 114 THR A O 1
ATOM 881 N N . ILE A 1 115 ? -0.215 -7.987 -0.468 1.00 94.94 115 ILE A N 1
ATOM 882 C CA . ILE A 1 115 ? 0.525 -8.085 -1.733 1.00 94.94 115 ILE A CA 1
ATOM 883 C C . ILE A 1 115 ? 2.034 -8.005 -1.488 1.00 94.94 115 ILE A C 1
ATOM 885 O O . ILE A 1 115 ? 2.798 -8.704 -2.144 1.00 94.94 115 ILE A O 1
ATOM 889 N N . ILE A 1 116 ? 2.473 -7.171 -0.540 1.00 91.94 116 ILE A N 1
ATOM 890 C CA . ILE A 1 116 ? 3.881 -7.101 -0.137 1.00 91.94 116 ILE A CA 1
ATOM 891 C C . ILE A 1 116 ? 4.356 -8.481 0.344 1.00 91.94 116 ILE A C 1
ATOM 893 O O . ILE A 1 116 ? 5.351 -8.979 -0.174 1.00 91.94 116 ILE A O 1
ATOM 897 N N . ALA A 1 117 ? 3.629 -9.117 1.268 1.00 93.06 117 ALA A N 1
ATOM 898 C CA . ALA A 1 117 ? 3.972 -10.445 1.779 1.00 93.06 117 ALA A CA 1
ATOM 899 C C . ALA A 1 117 ? 3.894 -11.544 0.701 1.00 93.06 117 ALA A C 1
ATOM 901 O O . A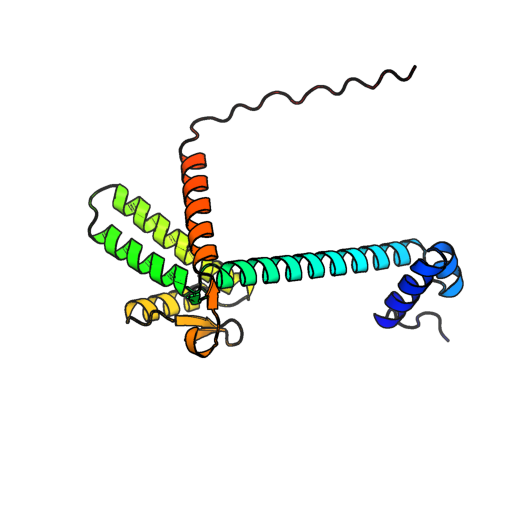LA A 1 117 ? 4.817 -12.352 0.595 1.00 93.06 117 ALA A O 1
ATOM 902 N N . ASP A 1 118 ? 2.850 -11.529 -0.136 1.00 93.31 118 ASP A N 1
ATOM 903 C CA . ASP A 1 118 ? 2.673 -12.479 -1.245 1.00 93.31 118 ASP A CA 1
ATOM 904 C C . ASP A 1 118 ? 3.839 -12.400 -2.240 1.00 93.31 118 ASP A C 1
ATOM 906 O O . ASP A 1 118 ? 4.389 -13.422 -2.646 1.00 93.31 118 ASP A O 1
ATOM 910 N N . ASN A 1 119 ? 4.269 -11.185 -2.597 1.00 92.88 119 ASN A N 1
ATOM 911 C CA . ASN A 1 119 ? 5.385 -10.972 -3.521 1.00 92.88 119 ASN A CA 1
ATOM 912 C C . ASN A 1 119 ? 6.724 -11.485 -2.970 1.00 92.88 119 ASN A C 1
ATOM 914 O O . ASN A 1 119 ? 7.619 -11.794 -3.754 1.00 92.88 119 ASN A O 1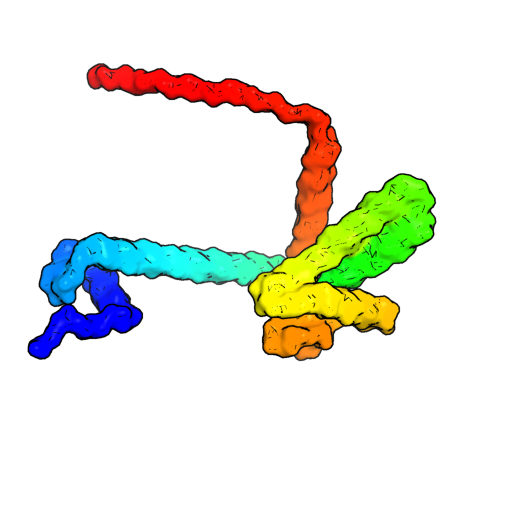
ATOM 918 N N . ALA A 1 120 ? 6.873 -11.577 -1.647 1.00 89.88 120 ALA A N 1
ATOM 919 C CA . ALA A 1 120 ? 8.042 -12.185 -1.015 1.00 89.88 120 ALA A CA 1
ATOM 920 C C . ALA A 1 120 ? 7.910 -13.697 -0.783 1.00 89.88 120 ALA A C 1
ATOM 922 O O . ALA A 1 120 ? 8.867 -14.324 -0.334 1.00 89.88 120 ALA A O 1
ATOM 923 N N . GLY A 1 121 ? 6.761 -14.294 -1.111 1.00 91.44 121 GLY A N 1
ATOM 924 C CA . GLY A 1 121 ? 6.515 -15.724 -0.929 1.00 91.44 121 GLY A CA 1
ATOM 925 C C . GLY A 1 121 ? 6.288 -16.137 0.527 1.00 91.44 121 GLY A C 1
ATOM 926 O O . GLY A 1 121 ? 6.478 -17.306 0.857 1.00 91.44 121 GLY A O 1
ATOM 927 N N . PHE A 1 122 ? 5.907 -15.200 1.400 1.00 92.25 122 PHE A N 1
ATOM 928 C CA . PHE A 1 122 ? 5.565 -15.488 2.795 1.00 92.25 122 PHE A CA 1
ATOM 929 C C . PHE A 1 122 ? 4.073 -15.794 2.964 1.00 92.25 122 PHE A C 1
ATOM 931 O O . PHE A 1 122 ? 3.264 -15.500 2.084 1.00 92.25 122 PHE A O 1
ATOM 938 N N . ASP A 1 123 ? 3.693 -16.347 4.121 1.00 93.25 123 ASP A N 1
ATOM 939 C CA . ASP A 1 123 ? 2.281 -16.502 4.480 1.00 93.25 123 ASP A CA 1
ATOM 940 C C . ASP A 1 123 ? 1.665 -15.129 4.790 1.00 93.25 123 ASP A C 1
ATOM 942 O O . ASP A 1 123 ? 1.747 -14.594 5.903 1.00 93.25 123 ASP A O 1
ATOM 946 N N . SER A 1 124 ? 1.053 -14.534 3.768 1.00 93.62 124 SER A N 1
ATOM 947 C CA . SER A 1 124 ? 0.413 -13.229 3.868 1.00 93.62 124 SER A CA 1
ATOM 948 C C . SER A 1 124 ? -0.798 -13.232 4.793 1.00 93.62 124 SER A C 1
ATOM 950 O O . SER A 1 124 ? -1.059 -12.220 5.447 1.00 93.62 124 SER A O 1
ATOM 952 N N . ALA A 1 125 ? -1.523 -14.349 4.907 1.00 92.88 125 ALA A N 1
ATOM 953 C CA . ALA A 1 125 ? -2.680 -14.445 5.787 1.00 92.88 125 ALA A CA 1
ATOM 954 C C . ALA A 1 125 ? -2.243 -14.371 7.253 1.00 92.88 125 ALA A C 1
ATOM 956 O O . ALA A 1 125 ? -2.816 -13.593 8.025 1.00 92.88 125 ALA A O 1
ATOM 957 N N . GLN A 1 126 ? -1.196 -15.118 7.612 1.00 93.69 126 GLN A N 1
ATOM 958 C CA . GLN A 1 126 ? -0.618 -15.078 8.950 1.00 93.69 126 GLN A CA 1
ATOM 959 C C . GLN A 1 126 ? -0.037 -13.691 9.265 1.00 93.69 126 GLN A C 1
ATOM 961 O O . GLN A 1 126 ? -0.451 -13.062 10.241 1.00 93.69 126 GLN A O 1
ATOM 966 N N . LEU A 1 127 ? 0.843 -13.161 8.409 1.00 94.00 127 LEU A N 1
ATOM 967 C CA . LEU A 1 127 ? 1.531 -11.888 8.660 1.00 94.00 127 LEU A CA 1
ATOM 968 C C . LEU A 1 127 ? 0.582 -10.694 8.758 1.00 94.00 127 LEU A C 1
ATOM 970 O O . LEU A 1 127 ? 0.737 -9.837 9.628 1.00 94.00 127 LEU A O 1
ATOM 974 N N . VAL A 1 128 ? -0.428 -10.620 7.889 1.00 94.38 128 VAL A N 1
ATOM 975 C CA . VAL A 1 128 ? -1.411 -9.527 7.930 1.00 94.38 128 VAL A CA 1
ATOM 976 C C . VAL A 1 128 ? -2.303 -9.640 9.168 1.00 94.38 128 VAL A C 1
ATOM 978 O O . VAL A 1 128 ? -2.695 -8.613 9.730 1.00 94.38 128 VAL A O 1
ATOM 981 N N . SER A 1 129 ? -2.612 -10.861 9.615 1.00 94.50 129 SER A N 1
ATOM 982 C CA . SER A 1 129 ? -3.358 -11.096 10.855 1.00 94.50 129 SER A CA 1
ATOM 983 C C . SER A 1 129 ? -2.563 -10.641 12.082 1.00 94.50 129 SER A C 1
ATOM 985 O O . SER A 1 129 ? -3.072 -9.860 12.889 1.00 94.50 129 SER A O 1
ATOM 987 N N . GLU A 1 130 ? -1.292 -11.040 12.180 1.00 94.62 130 GLU A N 1
ATOM 988 C CA . GLU A 1 130 ? -0.373 -10.604 13.240 1.00 94.62 130 GLU A CA 1
ATOM 989 C C . GLU A 1 130 ? -0.194 -9.081 13.241 1.00 94.62 130 GLU A C 1
ATOM 991 O O . GLU A 1 130 ? -0.278 -8.431 14.286 1.00 94.62 130 GLU A O 1
ATOM 996 N N . LEU A 1 131 ? -0.032 -8.483 12.057 1.00 95.12 131 LEU A N 1
ATOM 997 C CA . LEU A 1 131 ? 0.113 -7.039 11.901 1.00 95.12 131 LEU A CA 1
ATOM 998 C C . LEU A 1 131 ? -1.140 -6.303 12.389 1.00 95.12 131 LEU A C 1
ATOM 1000 O O . LEU A 1 131 ? -1.052 -5.291 13.087 1.00 95.12 131 LEU A O 1
ATOM 1004 N N . ARG A 1 132 ? -2.325 -6.826 12.061 1.00 94.19 132 ARG A N 1
ATOM 1005 C CA . ARG A 1 132 ? -3.599 -6.267 12.523 1.00 94.19 132 ARG A CA 1
ATOM 1006 C C . ARG A 1 132 ? -3.740 -6.364 14.040 1.00 94.19 132 ARG A C 1
ATOM 1008 O O . ARG A 1 132 ? -4.218 -5.408 14.655 1.00 94.19 132 ARG A O 1
ATOM 1015 N N . ALA A 1 133 ? -3.339 -7.484 14.639 1.00 94.12 133 ALA A N 1
ATOM 1016 C CA . ALA A 1 133 ? -3.344 -7.654 16.089 1.00 94.12 133 ALA A CA 1
ATOM 1017 C C . ALA A 1 133 ? -2.421 -6.625 16.761 1.00 94.12 133 ALA A C 1
ATOM 1019 O O . ALA A 1 133 ? -2.869 -5.878 17.630 1.00 94.12 133 ALA A O 1
ATOM 1020 N N . ALA A 1 134 ? -1.188 -6.471 16.266 1.00 94.50 134 ALA A N 1
ATOM 1021 C CA . ALA A 1 134 ? -0.230 -5.494 16.783 1.00 94.50 134 ALA A CA 1
ATOM 1022 C C . ALA A 1 134 ? -0.766 -4.048 16.737 1.00 94.50 134 ALA A C 1
ATOM 1024 O O . ALA A 1 134 ? -0.661 -3.307 17.717 1.00 94.50 134 ALA A O 1
ATOM 1025 N N . HIS A 1 135 ? -1.394 -3.643 15.629 1.00 94.12 135 HIS A N 1
ATOM 1026 C CA . HIS A 1 135 ? -2.009 -2.311 15.518 1.00 94.12 135 HIS A CA 1
ATOM 1027 C C . HIS A 1 135 ? -3.233 -2.145 16.426 1.00 94.12 135 HIS A C 1
ATOM 1029 O O . HIS A 1 135 ? -3.467 -1.050 16.943 1.00 94.12 135 HIS A O 1
ATOM 1035 N N . SER A 1 136 ? -3.990 -3.220 16.664 1.00 90.50 136 SER A N 1
ATOM 1036 C CA . SER A 1 136 ? -5.134 -3.219 17.588 1.00 90.50 136 SER A CA 1
ATOM 1037 C C . SER A 1 136 ? -4.693 -3.055 19.049 1.00 90.50 136 SER A C 1
ATOM 1039 O O . SER A 1 136 ? -5.368 -2.371 19.812 1.00 90.50 136 SER A O 1
ATOM 1041 N N . GLU A 1 137 ? -3.518 -3.579 19.410 1.00 92.44 137 GLU A N 1
ATOM 1042 C CA . GLU A 1 137 ? -2.844 -3.358 20.703 1.00 92.44 137 GLU A CA 1
ATOM 1043 C C . GLU A 1 137 ? -2.239 -1.946 20.848 1.00 92.44 137 GLU A C 1
ATOM 1045 O O . GLU A 1 137 ? -1.685 -1.604 21.891 1.00 92.44 137 GLU A O 1
ATOM 1050 N N . GLY A 1 138 ? -2.320 -1.105 19.811 1.00 90.12 138 GLY A N 1
ATOM 1051 C CA . GLY A 1 138 ? -1.811 0.267 19.828 1.00 90.12 138 GLY A CA 1
ATOM 1052 C C . GLY A 1 138 ? -0.376 0.433 19.320 1.00 90.12 138 GLY A C 1
ATOM 1053 O O . GLY A 1 138 ? 0.157 1.545 19.380 1.00 90.12 138 GLY A O 1
ATOM 1054 N N . LYS A 1 139 ? 0.251 -0.616 18.768 1.00 92.50 139 LYS A N 1
ATOM 1055 C CA . LYS A 1 139 ? 1.589 -0.534 18.154 1.00 92.50 139 LYS A CA 1
ATOM 1056 C C . LYS A 1 139 ? 1.503 0.107 16.765 1.00 92.50 139 LYS A C 1
ATOM 1058 O O . LYS A 1 139 ? 1.402 -0.573 15.751 1.00 92.50 139 LYS A O 1
ATOM 1063 N N . LYS A 1 140 ? 1.562 1.441 16.714 1.00 92.19 140 LYS A N 1
ATOM 1064 C CA . LYS A 1 140 ? 1.386 2.232 15.475 1.00 92.19 140 LYS A CA 1
ATOM 1065 C C . LYS A 1 140 ? 2.539 2.124 14.469 1.00 92.19 140 LYS A C 1
ATOM 1067 O O . LYS A 1 140 ? 2.373 2.549 13.328 1.00 92.19 140 LYS A O 1
ATOM 1072 N N . THR A 1 141 ? 3.696 1.625 14.899 1.00 94.88 141 THR A N 1
ATOM 1073 C CA . THR A 1 141 ? 4.927 1.523 14.094 1.00 94.88 141 THR A CA 1
ATOM 1074 C C . THR A 1 141 ? 5.194 0.107 13.583 1.00 94.88 141 THR A C 1
ATOM 1076 O O . THR A 1 141 ? 6.196 -0.122 12.907 1.00 94.88 141 THR A O 1
ATOM 1079 N N . ALA A 1 142 ? 4.321 -0.849 13.913 1.00 95.69 142 ALA A N 1
ATOM 1080 C CA . ALA A 1 142 ? 4.463 -2.232 13.485 1.00 95.69 142 ALA A CA 1
ATOM 1081 C C . ALA A 1 142 ? 4.257 -2.349 11.968 1.00 95.69 142 ALA A C 1
ATOM 1083 O O . ALA A 1 142 ? 3.266 -1.851 11.438 1.00 95.69 142 ALA A O 1
ATOM 1084 N N . GLY A 1 143 ? 5.159 -3.038 11.278 1.00 94.94 143 GLY A N 1
ATOM 1085 C CA . GLY A 1 143 ? 5.079 -3.329 9.846 1.00 94.94 143 GLY A CA 1
ATOM 1086 C C . GLY A 1 143 ? 5.641 -4.711 9.528 1.00 94.94 143 GLY A C 1
ATOM 1087 O O . GLY A 1 143 ? 6.078 -5.433 10.423 1.00 94.94 143 GLY A O 1
ATOM 1088 N N . ILE A 1 144 ? 5.637 -5.083 8.253 1.00 94.81 144 ILE A N 1
ATOM 1089 C CA . ILE A 1 144 ? 6.163 -6.368 7.785 1.00 94.81 144 ILE A CA 1
ATOM 1090 C C . ILE A 1 144 ? 7.664 -6.230 7.522 1.00 94.81 144 ILE A C 1
ATOM 1092 O O . ILE A 1 144 ? 8.085 -5.467 6.650 1.00 94.81 144 ILE A O 1
ATOM 1096 N N . ASN A 1 145 ? 8.474 -6.984 8.264 1.00 93.50 145 ASN A N 1
ATOM 1097 C CA . ASN A 1 145 ? 9.898 -7.138 8.000 1.00 93.50 145 ASN A CA 1
ATOM 1098 C C . ASN A 1 145 ? 10.101 -8.226 6.937 1.00 93.50 145 ASN A C 1
ATOM 1100 O O . ASN A 1 145 ? 9.885 -9.411 7.188 1.00 93.50 145 ASN A O 1
ATOM 1104 N N . MET A 1 146 ? 10.547 -7.805 5.754 1.00 88.62 146 MET A N 1
ATOM 1105 C CA . MET A 1 146 ? 10.731 -8.681 4.593 1.00 88.62 146 MET A CA 1
ATOM 1106 C C . MET A 1 146 ? 11.964 -9.584 4.694 1.00 88.62 146 MET A C 1
ATOM 1108 O O . MET A 1 146 ? 12.049 -10.577 3.982 1.00 88.62 146 MET A O 1
ATOM 1112 N N . THR A 1 147 ? 12.920 -9.255 5.563 1.00 88.69 147 THR A N 1
ATOM 1113 C CA . THR A 1 147 ? 14.149 -10.039 5.741 1.00 88.69 147 THR A CA 1
ATOM 1114 C C . THR A 1 147 ? 13.911 -11.241 6.647 1.00 88.69 147 THR A C 1
ATOM 1116 O O . THR A 1 147 ? 14.418 -12.327 6.389 1.00 88.69 147 THR A O 1
ATOM 1119 N N . GLU A 1 148 ? 13.136 -11.042 7.713 1.00 88.12 148 GLU A N 1
ATOM 1120 C CA . GLU A 1 148 ? 12.880 -12.060 8.739 1.00 88.12 148 GLU A CA 1
ATOM 1121 C C . GLU A 1 148 ? 11.480 -12.677 8.650 1.00 88.12 148 GLU A C 1
ATOM 1123 O O . GLU A 1 148 ? 11.146 -13.533 9.463 1.00 88.12 148 GLU A O 1
ATOM 1128 N N . ALA A 1 149 ? 10.665 -12.244 7.682 1.00 89.81 149 ALA A N 1
ATOM 1129 C CA . ALA A 1 149 ? 9.298 -12.718 7.473 1.00 89.81 149 ALA A CA 1
ATOM 1130 C C . ALA A 1 149 ? 8.435 -12.642 8.746 1.00 89.81 149 ALA A C 1
ATOM 1132 O O . ALA A 1 149 ? 7.745 -13.595 9.097 1.00 89.81 149 ALA A O 1
ATOM 1133 N N . LYS A 1 150 ? 8.497 -11.512 9.462 1.00 93.62 150 LYS A N 1
ATOM 1134 C CA . LYS A 1 150 ? 7.773 -11.299 10.725 1.00 93.62 150 LYS A CA 1
ATOM 1135 C C . LYS A 1 150 ? 7.272 -9.865 10.860 1.00 93.62 150 LYS A C 1
ATOM 1137 O O . LYS A 1 150 ? 7.750 -8.963 10.169 1.00 93.62 150 LYS A O 1
ATOM 1142 N N . VAL A 1 151 ? 6.350 -9.634 11.789 1.00 94.38 151 VAL A N 1
ATOM 1143 C CA . VAL A 1 151 ? 5.947 -8.275 12.177 1.00 94.38 151 VAL A CA 1
ATOM 1144 C C . VAL A 1 151 ? 6.989 -7.674 13.120 1.00 94.38 151 VAL A C 1
ATOM 1146 O O . VAL A 1 151 ? 7.315 -8.263 14.149 1.00 94.38 151 VAL A O 1
ATOM 1149 N N . ASP A 1 152 ? 7.506 -6.495 12.780 1.00 94.81 152 ASP A N 1
ATOM 1150 C CA . ASP A 1 152 ? 8.533 -5.802 13.566 1.00 94.81 152 ASP A CA 1
ATOM 1151 C C . ASP A 1 152 ? 8.301 -4.283 13.588 1.00 94.81 152 ASP A C 1
ATOM 1153 O O . ASP A 1 152 ? 7.447 -3.744 12.881 1.00 94.81 152 ASP A O 1
ATOM 1157 N N . ASP A 1 153 ? 9.057 -3.579 14.423 1.00 94.94 153 ASP A N 1
ATOM 1158 C CA . ASP A 1 153 ? 8.983 -2.132 14.578 1.00 94.94 153 ASP A CA 1
ATOM 1159 C C . ASP A 1 153 ? 9.753 -1.415 13.459 1.00 94.94 153 ASP A C 1
ATOM 1161 O O . ASP A 1 153 ? 10.988 -1.366 13.438 1.00 94.94 153 ASP A O 1
ATOM 1165 N N . MET A 1 154 ? 9.014 -0.800 12.534 1.00 95.62 154 MET A N 1
ATOM 1166 C CA . MET A 1 154 ? 9.586 -0.084 11.391 1.00 95.62 154 MET A CA 1
ATOM 1167 C C . MET A 1 154 ? 10.405 1.139 11.813 1.00 95.62 154 MET A C 1
ATOM 1169 O O . MET A 1 154 ? 11.304 1.550 11.078 1.00 95.62 154 MET A O 1
ATOM 1173 N N . ALA A 1 155 ? 10.141 1.705 12.998 1.00 93.94 155 ALA A N 1
ATOM 1174 C CA . ALA A 1 155 ? 10.931 2.810 13.530 1.00 93.94 155 ALA A CA 1
ATOM 1175 C C . ALA A 1 155 ? 12.351 2.359 13.890 1.00 93.94 155 ALA A C 1
ATOM 1177 O O . ALA A 1 155 ? 13.312 3.072 13.609 1.00 93.94 155 ALA A O 1
ATOM 1178 N N . LYS A 1 156 ? 12.490 1.155 14.460 1.00 93.81 156 LYS A N 1
ATOM 1179 C CA . LYS A 1 156 ? 13.794 0.571 14.814 1.00 93.81 156 LYS A CA 1
ATOM 1180 C C . LYS A 1 156 ? 14.563 0.106 13.584 1.00 93.81 156 LYS A C 1
ATOM 1182 O O . LYS A 1 156 ? 15.778 0.257 13.538 1.00 93.81 156 LYS A O 1
ATOM 1187 N N . LEU A 1 157 ? 13.855 -0.417 12.583 1.00 93.25 157 LEU A N 1
ATOM 1188 C CA . LEU A 1 157 ? 14.448 -0.840 11.312 1.00 93.25 157 LEU A CA 1
ATOM 1189 C C . LEU A 1 157 ? 14.785 0.332 10.373 1.00 93.25 157 LEU A C 1
ATOM 1191 O O . LEU A 1 157 ? 15.437 0.126 9.353 1.00 93.25 157 LEU A O 1
ATOM 1195 N N . GLY A 1 158 ? 14.346 1.556 10.688 1.00 92.25 158 GLY A N 1
ATOM 1196 C CA . GLY A 1 158 ? 14.591 2.741 9.861 1.00 92.25 158 GLY A CA 1
ATOM 1197 C C . GLY A 1 158 ? 13.804 2.763 8.546 1.00 92.25 158 GLY A C 1
ATOM 1198 O O . GLY A 1 158 ? 14.133 3.535 7.644 1.00 92.25 158 GLY A O 1
ATOM 1199 N N . VAL A 1 159 ? 12.757 1.942 8.420 1.00 93.44 159 VAL A N 1
ATOM 1200 C CA . VAL A 1 159 ? 11.936 1.848 7.206 1.00 93.44 159 VAL A CA 1
ATOM 1201 C C . VAL A 1 159 ? 10.901 2.970 7.217 1.00 93.44 159 VAL A C 1
ATOM 1203 O O . VAL A 1 159 ? 9.824 2.863 7.811 1.00 93.44 159 VAL A O 1
ATOM 1206 N N . THR A 1 160 ? 11.242 4.073 6.554 1.00 92.44 160 THR A N 1
ATOM 1207 C CA . THR A 1 160 ? 10.413 5.281 6.494 1.00 92.44 160 THR A CA 1
ATOM 1208 C C . THR A 1 160 ? 10.092 5.676 5.060 1.00 92.44 160 THR A C 1
ATOM 1210 O O . THR A 1 160 ? 10.870 5.464 4.133 1.00 92.44 160 THR A O 1
ATOM 1213 N N . GLU A 1 161 ? 8.919 6.268 4.881 1.00 91.38 161 GLU A N 1
ATOM 1214 C CA . GLU A 1 161 ? 8.427 6.782 3.610 1.00 91.38 161 GLU A CA 1
ATOM 1215 C C . GLU A 1 161 ? 8.003 8.245 3.769 1.00 91.38 161 GLU A C 1
ATOM 1217 O O . GLU A 1 161 ? 7.643 8.709 4.854 1.00 91.38 161 GLU A O 1
ATOM 1222 N N . ALA A 1 162 ? 8.041 8.997 2.670 1.00 91.94 162 ALA A N 1
ATOM 1223 C CA . ALA A 1 162 ? 7.630 10.395 2.680 1.00 91.94 162 ALA A CA 1
ATOM 1224 C C . ALA A 1 162 ? 6.105 10.499 2.834 1.00 91.94 162 ALA A C 1
ATOM 1226 O O . ALA A 1 162 ? 5.353 9.904 2.055 1.00 91.94 162 ALA A O 1
ATOM 1227 N N . PHE A 1 163 ? 5.639 11.315 3.782 1.00 92.88 163 PHE A N 1
ATOM 1228 C CA . PHE A 1 163 ? 4.205 11.515 4.018 1.00 92.88 163 PHE A CA 1
ATOM 1229 C C . PHE A 1 163 ? 3.469 11.974 2.749 1.00 92.88 163 PHE A C 1
ATOM 1231 O O . PHE A 1 163 ? 2.388 11.476 2.431 1.00 92.88 163 PHE A O 1
ATOM 1238 N N . VAL A 1 164 ? 4.081 12.891 1.992 1.00 92.31 164 VAL A N 1
ATOM 1239 C CA . VAL A 1 164 ? 3.510 13.451 0.757 1.00 92.31 164 VAL A CA 1
ATOM 1240 C C . VAL A 1 164 ? 3.223 12.364 -0.275 1.00 92.31 164 VAL A C 1
ATOM 1242 O O . VAL A 1 164 ? 2.179 12.409 -0.923 1.00 92.31 164 VAL A O 1
ATOM 1245 N N . VAL A 1 165 ? 4.104 11.366 -0.394 1.00 91.44 165 VAL A N 1
ATOM 1246 C CA . VAL A 1 165 ? 3.929 10.261 -1.3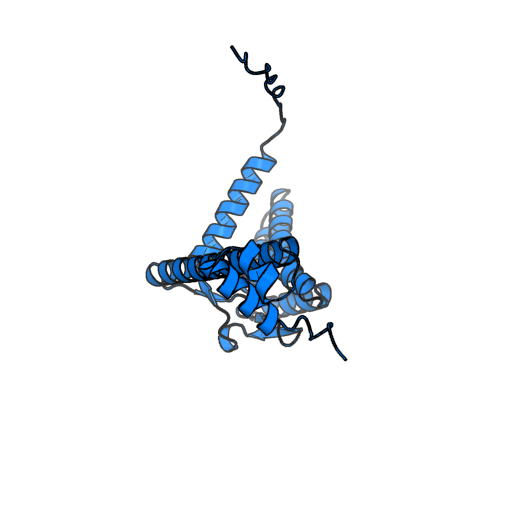44 1.00 91.44 165 VAL A CA 1
ATOM 1247 C C . VAL A 1 165 ? 2.714 9.427 -0.954 1.00 91.44 165 VAL A C 1
ATOM 1249 O O . VAL A 1 165 ? 1.820 9.247 -1.776 1.00 91.44 165 VAL A O 1
ATOM 1252 N N . LYS A 1 166 ? 2.608 8.997 0.311 1.00 92.62 166 LYS A N 1
ATOM 1253 C CA . LYS A 1 166 ? 1.443 8.224 0.781 1.00 92.62 166 LYS A CA 1
ATOM 1254 C C . LYS A 1 166 ? 0.137 8.988 0.644 1.00 92.62 166 LYS A C 1
ATOM 1256 O O . LYS A 1 166 ? -0.854 8.432 0.176 1.00 92.62 166 LYS A O 1
ATOM 1261 N N . ARG A 1 167 ? 0.142 10.275 0.997 1.00 93.88 167 ARG A N 1
ATOM 1262 C CA . ARG A 1 167 ? -1.023 11.146 0.826 1.00 93.88 167 ARG A CA 1
ATOM 1263 C C . ARG A 1 167 ? -1.455 11.205 -0.638 1.00 93.88 167 ARG A C 1
ATOM 1265 O O . ARG A 1 167 ? -2.639 11.055 -0.919 1.00 93.88 167 ARG A O 1
ATOM 1272 N N . GLN A 1 168 ? -0.514 11.417 -1.556 1.00 93.81 168 GLN A N 1
ATOM 1273 C CA . GLN A 1 168 ? -0.830 11.520 -2.977 1.00 93.81 168 GLN A CA 1
ATOM 1274 C C . GLN A 1 168 ? -1.350 10.197 -3.544 1.00 93.81 168 GLN A C 1
ATOM 1276 O O . GLN A 1 168 ? -2.313 10.212 -4.301 1.00 93.81 168 GLN A O 1
ATOM 1281 N N . VAL A 1 169 ? -0.764 9.065 -3.139 1.00 94.19 169 VAL A N 1
ATOM 1282 C CA . VAL A 1 169 ? -1.222 7.729 -3.549 1.00 94.19 169 VAL A CA 1
ATOM 1283 C C . VAL A 1 169 ? -2.689 7.518 -3.180 1.00 94.19 169 VAL A C 1
ATOM 1285 O O . VAL A 1 169 ? -3.469 7.095 -4.027 1.00 94.19 169 VAL A O 1
ATOM 1288 N N . LEU A 1 170 ? -3.087 7.858 -1.951 1.00 94.25 170 LEU A N 1
ATOM 1289 C CA . LEU A 1 170 ? -4.475 7.698 -1.508 1.00 94.25 170 LEU A CA 1
ATOM 1290 C C . LEU A 1 170 ? -5.438 8.620 -2.247 1.00 94.25 170 LEU A C 1
ATOM 1292 O O . LEU A 1 170 ? -6.501 8.167 -2.657 1.00 94.25 170 LEU A O 1
ATOM 1296 N N . LEU A 1 171 ? -5.067 9.891 -2.425 1.00 95.69 171 LEU A N 1
ATOM 1297 C CA . LEU A 1 171 ? -5.905 10.866 -3.125 1.00 95.69 171 LEU A CA 1
ATOM 1298 C C . LEU A 1 171 ? -6.120 10.454 -4.580 1.00 95.69 171 LEU A C 1
ATOM 1300 O O . LEU A 1 171 ? -7.257 10.289 -5.006 1.00 95.69 171 LEU A O 1
ATOM 1304 N N . SER A 1 172 ? -5.036 10.188 -5.309 1.00 97.00 172 SER A N 1
ATOM 1305 C CA . SER A 1 172 ? -5.111 9.764 -6.706 1.00 97.00 172 SER A CA 1
ATOM 1306 C C . SER A 1 172 ? -5.874 8.449 -6.876 1.00 97.00 172 SER A C 1
ATOM 1308 O O . SER A 1 172 ? -6.648 8.312 -7.820 1.00 97.00 172 SER A O 1
ATOM 1310 N N . ALA A 1 173 ? -5.692 7.481 -5.971 1.00 96.06 173 ALA A N 1
ATOM 1311 C CA . ALA A 1 173 ? -6.422 6.217 -6.029 1.00 96.06 173 ALA A CA 1
ATOM 1312 C C . ALA A 1 173 ? -7.920 6.393 -5.740 1.00 96.06 173 ALA A C 1
ATOM 1314 O O . ALA A 1 173 ? -8.743 5.779 -6.417 1.00 96.06 173 ALA A O 1
ATOM 1315 N N . ALA A 1 174 ? -8.281 7.231 -4.764 1.00 94.75 174 ALA A N 1
ATOM 1316 C CA . ALA A 1 174 ? -9.674 7.520 -4.438 1.00 94.75 174 ALA A CA 1
ATOM 1317 C C . ALA A 1 174 ? -10.379 8.270 -5.578 1.00 94.75 174 ALA A C 1
ATOM 1319 O O . ALA A 1 174 ? -11.469 7.868 -5.977 1.00 94.75 174 ALA A O 1
ATOM 1320 N N . GLU A 1 175 ? -9.734 9.287 -6.157 1.00 95.94 175 GLU A N 1
ATOM 1321 C CA . GLU A 1 175 ? -10.242 10.015 -7.328 1.00 95.94 175 GLU A CA 1
ATOM 1322 C C . GLU A 1 175 ? -10.441 9.075 -8.524 1.00 95.94 175 GLU A C 1
ATOM 1324 O O . GLU A 1 175 ? -11.484 9.097 -9.175 1.00 95.94 175 GLU A O 1
ATOM 1329 N N . ALA A 1 176 ? -9.474 8.191 -8.792 1.00 96.81 176 ALA A N 1
ATOM 1330 C CA . ALA A 1 176 ? -9.594 7.197 -9.855 1.00 96.81 176 ALA A CA 1
ATOM 1331 C C . ALA A 1 176 ? -10.748 6.215 -9.611 1.00 96.81 176 ALA A C 1
ATOM 1333 O O . ALA A 1 176 ? -11.503 5.913 -10.536 1.00 96.81 176 ALA A O 1
ATOM 1334 N N . ALA A 1 177 ? -10.909 5.736 -8.375 1.00 95.88 177 ALA A N 1
ATOM 1335 C CA . ALA A 1 177 ? -12.012 4.856 -8.011 1.00 95.88 177 ALA A CA 1
ATOM 1336 C C . ALA A 1 177 ? -13.367 5.556 -8.184 1.00 95.88 177 ALA A C 1
ATOM 1338 O O . ALA A 1 177 ? -14.277 4.966 -8.761 1.00 95.88 177 ALA A O 1
ATOM 1339 N N . GLU A 1 178 ? -13.494 6.813 -7.752 1.00 94.62 178 GLU A N 1
ATOM 1340 C CA . GLU A 1 178 ? -14.711 7.604 -7.944 1.00 94.62 178 GLU A CA 1
ATOM 1341 C C . GLU A 1 178 ? -15.033 7.777 -9.434 1.00 94.62 178 GLU A C 1
ATOM 1343 O O . GLU A 1 178 ? -16.165 7.528 -9.850 1.00 94.62 178 GLU A O 1
ATOM 1348 N N . MET A 1 179 ? -14.037 8.139 -10.251 1.00 95.62 179 MET A N 1
ATOM 1349 C CA . MET A 1 179 ? -14.218 8.286 -11.697 1.00 95.62 179 MET A CA 1
ATOM 1350 C C . MET A 1 179 ? -14.745 7.000 -12.332 1.00 95.62 179 MET A C 1
ATOM 1352 O O . MET A 1 179 ? -15.686 7.064 -13.115 1.00 95.62 179 MET A O 1
ATOM 1356 N N . ILE A 1 180 ? -14.172 5.843 -11.983 1.00 94.88 180 ILE A N 1
ATOM 1357 C CA . ILE A 1 180 ? -14.573 4.546 -12.543 1.00 94.88 180 ILE A CA 1
ATOM 1358 C C . ILE A 1 180 ? -15.968 4.139 -12.060 1.00 94.88 180 ILE A C 1
ATOM 1360 O O . ILE A 1 180 ? -16.789 3.723 -12.871 1.00 94.88 180 ILE A O 1
ATOM 1364 N N . LEU A 1 181 ? -16.256 4.271 -10.761 1.00 93.38 181 LEU A N 1
ATOM 1365 C CA . LEU A 1 181 ? -17.544 3.877 -10.178 1.00 93.38 181 LEU A CA 1
ATOM 1366 C C . LEU A 1 181 ? -18.719 4.713 -10.698 1.00 93.38 181 LEU A C 1
ATOM 1368 O O . LEU A 1 181 ? -19.854 4.243 -10.686 1.00 93.38 181 LEU A O 1
ATOM 1372 N N . ARG A 1 182 ? -18.457 5.944 -11.148 1.00 94.56 182 ARG A N 1
ATOM 1373 C CA . ARG A 1 182 ? -19.464 6.830 -11.741 1.00 94.56 182 ARG A CA 1
ATOM 1374 C C . ARG A 1 182 ? -19.804 6.499 -13.192 1.00 94.56 182 ARG A C 1
ATOM 1376 O O . ARG A 1 182 ? -20.814 7.001 -13.676 1.00 94.56 182 ARG A O 1
ATOM 1383 N N . VAL A 1 183 ? -18.982 5.715 -13.892 1.00 94.12 183 VAL A N 1
ATOM 1384 C CA . VAL A 1 183 ? -19.260 5.339 -15.283 1.00 94.12 183 VAL A CA 1
ATOM 1385 C C . VAL A 1 183 ? -20.386 4.312 -15.316 1.00 94.12 183 VAL A C 1
ATOM 1387 O O . VAL A 1 183 ? -20.240 3.199 -14.819 1.00 94.12 183 VAL A O 1
ATOM 1390 N N . ASP A 1 184 ? -21.493 4.672 -15.955 1.00 95.00 184 ASP A N 1
ATOM 1391 C CA . ASP A 1 184 ? -22.625 3.788 -16.220 1.00 95.00 184 ASP A CA 1
ATOM 1392 C C . ASP A 1 184 ? -22.499 3.075 -17.576 1.00 95.00 184 ASP A C 1
ATOM 1394 O O . ASP A 1 184 ? -22.935 1.932 -17.715 1.00 95.00 184 ASP A O 1
ATOM 1398 N N . ASN A 1 185 ? -21.877 3.716 -18.576 1.00 90.88 185 ASN A N 1
ATOM 1399 C CA . ASN A 1 185 ? -21.736 3.146 -19.913 1.00 90.88 185 ASN A CA 1
ATOM 1400 C C . ASN A 1 185 ? -20.443 3.569 -20.639 1.00 90.88 185 ASN A C 1
ATOM 1402 O O . ASN A 1 185 ? -19.957 4.689 -20.488 1.00 90.88 185 ASN A O 1
ATOM 1406 N N . ILE A 1 186 ? -19.896 2.674 -21.474 1.00 90.88 186 ILE A N 1
ATOM 1407 C CA . ILE A 1 186 ? -18.676 2.911 -22.266 1.00 90.88 186 ILE A CA 1
ATOM 1408 C C . ILE A 1 186 ? -18.992 2.731 -23.751 1.00 90.88 186 ILE A C 1
ATOM 1410 O O . ILE A 1 186 ? -19.206 1.616 -24.223 1.00 90.88 186 ILE A O 1
ATOM 1414 N N . ILE A 1 187 ? -18.936 3.823 -24.513 1.00 90.75 187 ILE A N 1
ATOM 1415 C CA . ILE A 1 187 ? -19.135 3.809 -25.966 1.00 90.75 187 ILE A CA 1
ATOM 1416 C C . ILE A 1 187 ? -17.775 3.976 -26.647 1.00 90.75 187 ILE A C 1
ATOM 1418 O O . ILE A 1 187 ? -17.096 4.986 -26.467 1.00 90.75 187 ILE A O 1
ATOM 1422 N N . LYS A 1 188 ? -17.361 2.976 -27.434 1.00 92.75 188 LYS A N 1
ATOM 1423 C CA . LYS A 1 188 ? -16.110 3.010 -28.208 1.00 92.75 188 LYS A CA 1
ATOM 1424 C C . LYS A 1 188 ? -16.414 3.342 -29.665 1.00 92.75 188 LYS A C 1
ATOM 1426 O O . LYS A 1 188 ? -17.211 2.657 -30.298 1.00 92.75 188 LYS A O 1
ATOM 1431 N N . ALA A 1 189 ? -15.759 4.370 -30.200 1.00 91.19 189 ALA A N 1
ATOM 1432 C CA . ALA A 1 189 ? -15.824 4.678 -31.624 1.00 91.19 189 ALA A CA 1
ATOM 1433 C C . ALA A 1 189 ? -15.084 3.612 -32.449 1.00 91.19 189 ALA A C 1
ATOM 1435 O O . ALA A 1 189 ? -14.106 3.020 -31.981 1.00 91.19 189 ALA A O 1
ATOM 1436 N N . ALA A 1 190 ? -15.536 3.390 -33.685 1.00 91.06 190 ALA A N 1
ATOM 1437 C CA . ALA A 1 190 ? -14.836 2.516 -34.616 1.00 91.06 190 ALA A CA 1
ATOM 1438 C C . ALA A 1 190 ? -13.413 3.053 -34.879 1.00 91.06 190 ALA A C 1
ATOM 1440 O O . ALA A 1 190 ? -13.231 4.266 -35.034 1.00 91.06 190 ALA A O 1
ATOM 1441 N N . PRO A 1 191 ? -12.391 2.180 -34.916 1.00 90.00 191 PRO A N 1
ATOM 1442 C CA . PRO A 1 191 ? -11.037 2.597 -35.247 1.00 90.00 191 PRO A CA 1
ATOM 1443 C C . PRO A 1 191 ? -11.003 3.179 -36.663 1.00 90.00 191 PRO A C 1
ATOM 1445 O O . PRO A 1 191 ? -11.645 2.663 -37.574 1.00 90.00 191 PRO A O 1
ATOM 1448 N N . ARG A 1 192 ? -10.241 4.263 -36.846 1.00 88.12 192 ARG A N 1
ATOM 1449 C CA . ARG A 1 192 ? -10.089 4.912 -38.151 1.00 88.12 192 ARG A CA 1
ATOM 1450 C C . ARG A 1 192 ? -9.537 3.910 -39.164 1.00 88.12 192 ARG A C 1
ATOM 1452 O O . ARG A 1 192 ? -8.471 3.334 -38.939 1.00 88.12 192 ARG A O 1
ATOM 1459 N N . GLU A 1 193 ? -10.229 3.752 -40.286 1.00 83.56 193 GLU A N 1
ATOM 1460 C CA . GLU A 1 193 ? -9.720 2.963 -41.403 1.00 83.56 193 GLU A CA 1
ATOM 1461 C C . GLU A 1 193 ? -8.409 3.578 -41.906 1.00 83.56 193 GLU A C 1
ATOM 1463 O O . GLU A 1 193 ? -8.327 4.771 -42.222 1.00 83.56 193 GLU A O 1
ATOM 1468 N N . ARG A 1 194 ? -7.347 2.767 -41.935 1.00 79.88 194 ARG A N 1
ATOM 1469 C CA . ARG A 1 194 ? -6.074 3.162 -42.537 1.00 79.88 194 ARG A CA 1
ATOM 1470 C C . ARG A 1 194 ? -6.221 3.022 -44.044 1.00 79.88 194 ARG A C 1
ATOM 1472 O O . ARG A 1 194 ? -6.107 1.921 -44.574 1.00 79.88 194 ARG A O 1
ATOM 1479 N N . HIS A 1 195 ? -6.479 4.132 -44.725 1.00 76.88 195 HIS A N 1
ATOM 1480 C CA . HIS A 1 195 ? -6.362 4.162 -46.175 1.00 76.88 195 HIS A CA 1
ATOM 1481 C C . HIS A 1 195 ? -4.881 3.942 -46.538 1.00 76.88 195 HIS A C 1
ATOM 1483 O O . HIS A 1 195 ? -4.032 4.594 -45.924 1.00 76.88 195 HIS A O 1
ATOM 1489 N N . PRO A 1 196 ? -4.538 3.027 -47.467 1.00 78.50 196 PRO A N 1
ATOM 1490 C CA . PRO A 1 196 ? -3.162 2.891 -47.928 1.00 78.50 196 PRO A CA 1
ATOM 1491 C C . PRO A 1 196 ? -2.690 4.238 -48.472 1.00 78.50 196 PRO A C 1
ATOM 1493 O O . PRO A 1 196 ? -3.406 4.878 -49.250 1.00 78.50 196 PRO A O 1
ATOM 1496 N N . ASP A 1 197 ? -1.518 4.671 -48.005 1.00 74.44 197 ASP A N 1
ATOM 1497 C CA . ASP A 1 197 ? -0.884 5.906 -48.450 1.00 74.44 197 ASP A CA 1
ATOM 1498 C C . ASP A 1 197 ? -0.746 5.828 -49.973 1.00 74.44 197 ASP A C 1
ATOM 1500 O O . ASP A 1 197 ? -0.229 4.838 -50.502 1.00 74.44 197 ASP A O 1
ATOM 1504 N N . ARG A 1 198 ? -1.287 6.814 -50.695 1.00 65.62 198 ARG A N 1
ATOM 1505 C CA . ARG A 1 198 ? -1.157 6.854 -52.154 1.00 65.62 198 ARG A CA 1
ATOM 1506 C C . ARG A 1 198 ? 0.303 7.169 -52.462 1.00 65.62 198 ARG A C 1
ATOM 1508 O O . ARG A 1 198 ? 0.683 8.333 -52.521 1.00 65.62 198 ARG A O 1
ATOM 1515 N N . SER A 1 199 ? 1.117 6.130 -52.626 1.00 66.31 199 SER A N 1
ATOM 1516 C CA . SER A 1 199 ? 2.445 6.238 -53.216 1.00 66.31 199 SER A CA 1
ATOM 1517 C C . SER A 1 199 ? 2.275 6.702 -54.662 1.00 66.31 199 SER A C 1
ATOM 1519 O O . SER A 1 199 ? 1.849 5.918 -55.515 1.00 66.31 199 SER A O 1
ATOM 1521 N N . HIS A 1 200 ? 2.518 7.991 -54.887 1.00 55.09 200 HIS A N 1
ATOM 1522 C CA . HIS A 1 200 ? 2.747 8.567 -56.208 1.00 55.09 200 HIS A CA 1
ATOM 1523 C C . HIS A 1 200 ? 4.185 8.308 -56.649 1.00 55.09 200 HIS A C 1
ATOM 1525 O O . HIS A 1 200 ? 5.081 8.360 -55.775 1.00 55.09 200 HIS A O 1
#

InterPro domains:
  IPR002423 Chaperonin Cpn60/GroEL/TCP-1 family [PF00118] (64-190)
  IPR017998 T-complex protein 1 [PTHR11353] (64-189)
  IPR027413 GroEL-like equatorial domain superfamily [G3DSA:1.10.560.10] (55-192)
  IPR027413 GroEL-like equatorial domain superfamily [SSF48592] (15-190)

Foldseek 3Di:
DDDCPDPPVVLLVVLLVVCVVPNLVVSCVVSVHDSVSNVVSNVVVVVVVVVVVVVVVVVVVQVVLCVVPVDKDFDQLLQLLLVLVVLLVVLVVDDDPVSVVSNVVSVVSLVVNLVVCVVLVADSVVASVQSNVCVVVVLSQWHQDSVVRHIDGSVVVVRIGRPVVVVVVVVVVVVVVVVVVPDPDDDDDDPDDDDPDPDD

Organism: Rhipicephalus microplus (NCBI:txid6941)

Sequence (200 aa):
MGKYASYTAGFKLKAVQYALEHVNRAASRHFGVGETSIRYARDQEKKTKGDEEDTTGFRRCQDRQVVKDKRVVFGGGSSEMLMSAAVCKLAESTAGKESLAMEAFARALRKIPTIIADNAGFDSAQLVSELRAAHSEGKKTAGINMTEAKVDDMAKLGVTEAFVVKRQVLLSAAEAAEMILRVDNIIKAAPRERHPDRSH